Protein AF-A0A0S4JIF8-F1 (afdb_monomer_lite)

pLDDT: mean 85.04, std 11.85, range [36.78, 97.19]

Sequence (207 aa):
MTYLQRDNEKTLGELQRDVEAVRVAMREEKKAQMILELVIEKRKAALKRTLEILTPHAVTQEQQDELIGIFSAKPPTVLLEAQIPFTPIVLALGTGRLVSMQELNACNNEFVTDDAVVALGHIIGASPHAHNLEAVILGGTSVTCRGLEAVIEGAVRRRERLGNLCPPFVLHAFNTEMFRDPPACQAALKKLIADVSAKYSNITIEL

Radius of gyration: 26.31 Å; chains: 1; bounding box: 54×64×74 Å

Structure (mmCIF, N/CA/C/O backbone):
data_AF-A0A0S4JIF8-F1
#
_entry.id   AF-A0A0S4JIF8-F1
#
loop_
_atom_site.group_PDB
_atom_site.id
_atom_site.type_symbol
_atom_site.label_atom_id
_atom_site.label_alt_id
_atom_site.label_comp_id
_atom_site.label_asym_id
_atom_site.label_entity_id
_atom_site.label_seq_id
_atom_site.pdbx_PDB_ins_code
_atom_site.Cartn_x
_atom_site.Cartn_y
_atom_site.Cartn_z
_atom_site.occupancy
_atom_site.B_iso_or_equiv
_atom_site.auth_seq_id
_atom_site.auth_comp_id
_atom_site.auth_asym_id
_atom_site.auth_atom_id
_atom_site.pdbx_PDB_model_num
ATOM 1 N N . MET A 1 1 ? -34.568 -45.033 47.548 1.00 38.88 1 MET A N 1
ATOM 2 C CA . MET A 1 1 ? -33.634 -44.257 46.710 1.00 38.88 1 MET A CA 1
ATOM 3 C C . MET A 1 1 ? -33.943 -42.788 46.910 1.00 38.88 1 MET A C 1
ATOM 5 O O . MET A 1 1 ? -34.931 -42.295 46.390 1.00 38.88 1 MET A O 1
ATOM 9 N N . THR A 1 2 ? -33.145 -42.135 47.741 1.00 42.47 2 THR A N 1
ATOM 10 C CA . THR A 1 2 ? -33.231 -40.717 48.087 1.00 42.47 2 THR A CA 1
ATOM 11 C C . THR A 1 2 ? -32.042 -40.036 47.429 1.00 42.47 2 THR A C 1
ATOM 13 O O . THR A 1 2 ? -30.928 -40.187 47.909 1.00 42.47 2 THR A O 1
ATOM 16 N N . TYR A 1 3 ? -32.269 -39.311 46.336 1.00 36.78 3 TYR A N 1
ATOM 17 C CA . TYR A 1 3 ? -31.354 -38.275 45.859 1.00 36.78 3 TYR A CA 1
ATOM 18 C C . TYR A 1 3 ? -32.183 -37.118 45.300 1.00 36.78 3 TYR A C 1
ATOM 20 O O . 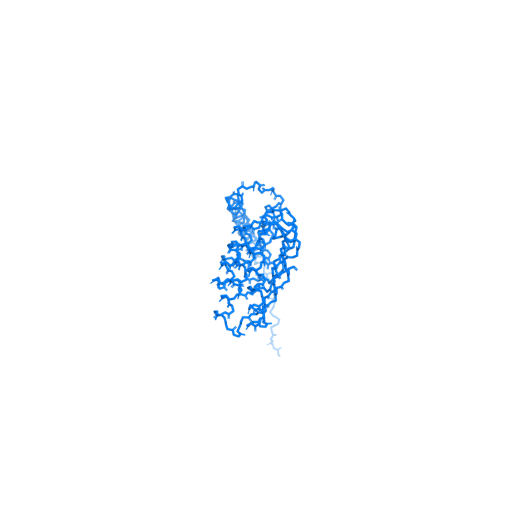TYR A 1 3 ? -32.471 -37.033 44.115 1.00 36.78 3 TYR A O 1
ATOM 28 N N . LEU A 1 4 ? -32.595 -36.262 46.238 1.00 42.31 4 LEU A N 1
ATOM 29 C CA . LEU A 1 4 ? -32.522 -34.808 46.128 1.00 42.31 4 LEU A CA 1
ATOM 30 C C . LEU A 1 4 ? -33.079 -34.204 44.827 1.00 42.31 4 LEU A C 1
ATOM 32 O O . LEU A 1 4 ? -32.334 -33.689 43.996 1.00 42.31 4 LEU A O 1
ATOM 36 N N . GLN A 1 5 ? -34.408 -34.100 44.753 1.00 45.12 5 GLN A N 1
ATOM 37 C CA . GLN A 1 5 ? -34.990 -32.813 44.374 1.00 45.12 5 GLN A CA 1
ATOM 38 C C . GLN A 1 5 ? -34.494 -31.801 45.415 1.00 45.12 5 GLN A C 1
ATOM 40 O O . GLN A 1 5 ? -34.993 -31.753 46.534 1.00 45.12 5 GLN A O 1
ATOM 45 N N . ARG A 1 6 ? -33.405 -31.089 45.110 1.00 42.53 6 ARG A N 1
ATOM 46 C CA . ARG A 1 6 ? -33.079 -29.865 45.840 1.00 42.53 6 ARG A CA 1
ATOM 47 C C . ARG A 1 6 ? -33.974 -28.788 45.263 1.00 42.53 6 ARG A C 1
ATOM 49 O O . ARG A 1 6 ? -33.745 -28.322 44.149 1.00 42.53 6 ARG A O 1
ATOM 56 N N . ASP A 1 7 ? -34.998 -28.469 46.036 1.00 47.56 7 ASP A N 1
ATOM 57 C CA . ASP A 1 7 ? -35.826 -27.287 45.901 1.00 47.56 7 ASP A CA 1
ATOM 58 C C . ASP A 1 7 ? -34.934 -26.071 45.631 1.00 47.56 7 ASP A C 1
ATOM 60 O O . ASP A 1 7 ? -34.171 -25.622 46.484 1.00 47.56 7 ASP A O 1
ATOM 64 N N . ASN A 1 8 ? -35.020 -25.548 44.411 1.00 53.44 8 ASN A N 1
ATOM 65 C CA . ASN A 1 8 ? -34.475 -24.246 44.037 1.00 53.44 8 ASN A CA 1
ATOM 66 C C . ASN A 1 8 ? -35.483 -23.139 44.402 1.00 53.44 8 ASN A C 1
ATOM 68 O O . ASN A 1 8 ? -35.648 -22.164 43.668 1.00 53.44 8 ASN A O 1
ATOM 72 N N . GLU A 1 9 ? -36.185 -23.282 45.526 1.00 58.16 9 GLU A N 1
ATOM 73 C CA . GLU A 1 9 ? -37.035 -22.224 46.062 1.00 58.16 9 GLU A CA 1
ATOM 74 C C . GLU A 1 9 ? -36.142 -21.205 46.770 1.00 58.16 9 GLU A C 1
ATOM 76 O O . GLU A 1 9 ? -35.974 -21.210 47.988 1.00 58.16 9 GLU A O 1
ATOM 81 N N . LYS A 1 10 ? -35.515 -20.332 45.972 1.00 58.50 10 LYS A N 1
ATOM 82 C CA . LYS A 1 10 ? -34.857 -19.137 46.499 1.00 58.50 10 LYS A CA 1
ATOM 83 C C . LYS A 1 10 ? -35.881 -18.354 47.309 1.00 58.50 10 LYS A C 1
ATOM 85 O O . LYS A 1 10 ? -36.968 -18.040 46.819 1.00 58.50 10 LYS A O 1
ATOM 90 N N . THR A 1 11 ? -35.522 -17.997 48.534 1.00 70.25 11 THR A N 1
ATOM 91 C CA . THR A 1 11 ? -36.365 -17.122 49.346 1.00 70.25 11 THR A CA 1
ATOM 92 C C . THR A 1 11 ? -36.501 -15.761 48.662 1.00 70.25 11 THR A C 1
ATOM 94 O O . THR A 1 11 ? -35.609 -15.301 47.946 1.00 70.25 11 THR A O 1
ATOM 97 N N . LEU A 1 12 ? -37.622 -15.073 48.887 1.00 73.31 12 LEU A N 1
ATOM 98 C CA . LEU A 1 12 ? -37.910 -13.781 48.251 1.00 73.31 12 LEU A CA 1
ATOM 99 C C . LEU A 1 12 ? -36.790 -12.743 48.508 1.00 73.31 12 LEU A C 1
ATOM 101 O O . LEU A 1 12 ? -36.496 -11.917 47.648 1.00 73.31 12 LEU A O 1
ATOM 105 N N . GLY A 1 13 ? -36.097 -12.847 49.649 1.00 71.62 13 GLY A N 1
ATOM 106 C CA . GLY A 1 13 ? -34.922 -12.038 49.985 1.00 71.62 13 GLY A CA 1
ATOM 107 C C . GLY A 1 13 ? -33.633 -12.415 49.237 1.00 71.62 13 GLY A C 1
ATOM 108 O O . GLY A 1 13 ? -32.799 -11.545 48.998 1.00 71.62 13 GLY A O 1
ATOM 109 N N . GLU A 1 14 ? -33.454 -13.675 48.834 1.00 73.88 14 GLU A N 1
ATOM 110 C CA . GLU A 1 14 ? -32.338 -14.107 47.975 1.00 73.88 14 GLU A CA 1
ATOM 111 C C . GLU A 1 14 ? -32.550 -13.647 46.532 1.00 73.88 14 GLU A C 1
ATOM 113 O O . GLU A 1 14 ? -31.634 -13.101 45.925 1.00 73.88 14 GLU A O 1
ATOM 118 N N . LEU A 1 15 ? -33.783 -13.740 46.024 1.00 74.94 15 LEU A N 1
ATOM 119 C CA . LEU A 1 15 ? -34.168 -13.158 44.734 1.00 74.94 15 LEU A CA 1
ATOM 120 C C . LEU A 1 15 ? -33.960 -11.637 44.704 1.00 74.94 15 LEU A C 1
ATOM 122 O O . LEU A 1 15 ? -33.451 -11.103 43.722 1.00 74.94 15 LEU A O 1
ATOM 126 N N . GLN A 1 16 ? -34.301 -10.927 45.784 1.00 77.81 16 GLN A N 1
ATOM 127 C CA . GLN A 1 16 ? -34.053 -9.485 45.888 1.00 77.81 16 GLN A CA 1
ATOM 128 C C . GLN A 1 16 ? -32.558 -9.137 45.905 1.00 77.81 16 GLN A C 1
ATOM 130 O O . GLN A 1 16 ? -32.162 -8.160 45.269 1.00 77.81 16 GLN A O 1
ATOM 135 N N . ARG A 1 17 ? -31.721 -9.932 46.586 1.00 81.25 17 ARG A N 1
ATOM 136 C CA . ARG A 1 17 ? -30.261 -9.745 46.569 1.00 81.25 17 ARG A CA 1
ATOM 137 C C . ARG A 1 17 ? -29.665 -10.010 45.191 1.00 81.25 17 ARG A C 1
ATOM 139 O O . ARG A 1 17 ? -28.838 -9.221 44.748 1.00 81.25 17 ARG A O 1
ATOM 146 N N . ASP A 1 18 ? -30.117 -11.054 44.503 1.00 82.81 18 ASP A N 1
ATOM 147 C CA . ASP A 1 18 ? -29.661 -11.371 43.148 1.00 82.81 18 ASP A CA 1
ATOM 148 C C . ASP A 1 18 ? -30.054 -10.271 42.153 1.00 82.81 18 ASP A C 1
ATOM 150 O O . ASP A 1 18 ? -29.232 -9.832 41.351 1.00 82.81 18 ASP A O 1
ATOM 154 N N . VAL A 1 19 ? -31.287 -9.757 42.239 1.00 85.62 19 VAL A N 1
ATOM 155 C CA . VAL A 1 19 ? -31.743 -8.632 41.406 1.00 85.62 19 VAL A CA 1
ATOM 156 C C . VAL A 1 19 ? -30.925 -7.372 41.681 1.00 85.62 19 VAL A C 1
ATOM 158 O O . VAL A 1 19 ? -30.561 -6.667 40.738 1.00 85.62 19 VAL A O 1
ATOM 161 N N . GLU A 1 20 ? -30.605 -7.073 42.942 1.00 86.56 20 GLU A N 1
ATOM 162 C CA . GLU A 1 20 ? -29.786 -5.903 43.264 1.00 86.56 20 GLU A CA 1
ATOM 163 C C . GLU A 1 20 ? -28.331 -6.080 42.808 1.00 86.56 20 GLU A C 1
ATOM 165 O O . GLU A 1 20 ? -27.764 -5.151 42.236 1.00 86.56 20 GLU A O 1
ATOM 170 N N . ALA A 1 21 ? -27.755 -7.278 42.945 1.00 85.94 21 ALA A N 1
ATOM 171 C CA . ALA A 1 21 ? -26.428 -7.595 42.422 1.00 85.94 21 ALA A CA 1
ATOM 172 C C . ALA A 1 21 ? -26.362 -7.417 40.896 1.00 85.94 21 ALA A C 1
ATOM 174 O O . ALA A 1 21 ? -25.446 -6.773 40.385 1.00 85.94 21 ALA A O 1
ATOM 175 N N . VAL A 1 22 ? -27.380 -7.887 40.167 1.00 83.94 22 VAL A N 1
ATOM 176 C CA . VAL A 1 22 ? -27.494 -7.686 38.714 1.00 83.94 22 VAL A CA 1
ATOM 177 C C . VAL A 1 22 ? -27.677 -6.204 38.365 1.00 83.94 22 VAL A C 1
ATOM 179 O O . VAL A 1 22 ? -27.081 -5.715 37.407 1.00 83.94 22 VAL A O 1
ATOM 182 N N . ARG A 1 23 ? -28.444 -5.435 39.149 1.00 84.12 23 ARG A N 1
ATOM 183 C CA . ARG A 1 23 ? -28.589 -3.979 38.951 1.00 84.12 23 ARG A CA 1
ATOM 184 C C . ARG A 1 23 ? -27.303 -3.206 39.210 1.00 84.12 23 ARG A C 1
ATOM 186 O O . ARG A 1 23 ? -27.100 -2.156 38.596 1.00 84.12 23 ARG A O 1
ATOM 193 N N . VAL A 1 24 ? -26.478 -3.652 40.152 1.00 88.75 24 VAL A N 1
ATOM 194 C CA . VAL A 1 24 ? -25.155 -3.069 40.401 1.00 88.75 24 VAL A CA 1
ATOM 195 C C . VAL A 1 24 ? -24.224 -3.411 39.240 1.00 88.75 24 VAL A C 1
ATOM 197 O O . VAL A 1 24 ? -23.663 -2.489 38.653 1.00 88.75 24 VAL A O 1
ATOM 200 N N . ALA A 1 25 ? -24.174 -4.677 38.817 1.00 82.38 25 ALA A N 1
ATOM 201 C CA . ALA A 1 25 ? -23.381 -5.114 37.668 1.00 82.38 25 ALA A CA 1
ATOM 202 C C . ALA A 1 25 ? -23.755 -4.359 36.378 1.00 82.38 25 ALA A C 1
ATOM 204 O O . ALA A 1 25 ? -22.880 -3.806 35.720 1.00 82.38 25 ALA A O 1
ATOM 205 N N . MET A 1 26 ? -25.050 -4.207 36.069 1.00 82.50 26 MET A N 1
ATOM 206 C CA . MET A 1 26 ? -25.505 -3.417 34.912 1.00 82.50 26 MET A CA 1
ATOM 207 C C . MET A 1 26 ? -25.108 -1.935 35.006 1.00 82.50 26 MET A C 1
ATOM 209 O O . MET A 1 26 ? -24.805 -1.299 33.996 1.00 82.50 26 MET A O 1
ATOM 213 N N . ARG A 1 27 ? -25.111 -1.348 36.211 1.00 87.88 27 ARG A N 1
ATOM 214 C CA . ARG A 1 27 ? -24.663 0.041 36.415 1.00 87.88 27 ARG A CA 1
ATOM 215 C C . ARG A 1 27 ? -23.159 0.182 36.196 1.00 87.88 27 ARG A C 1
ATOM 217 O O . ARG A 1 27 ? -22.728 1.200 35.656 1.00 87.88 27 ARG A O 1
ATOM 224 N N . GLU A 1 28 ? -22.372 -0.798 36.620 1.00 88.06 28 GLU A N 1
ATOM 225 C CA . GLU A 1 28 ? -20.924 -0.827 36.405 1.00 88.06 28 GLU A CA 1
ATOM 226 C C . GLU A 1 28 ? -20.571 -1.060 34.936 1.00 88.06 28 GLU A C 1
ATOM 228 O O . GLU A 1 28 ? -19.747 -0.328 34.392 1.00 88.06 28 GLU A O 1
ATOM 233 N N . GLU A 1 29 ? -21.261 -1.977 34.262 1.00 84.75 29 GLU A N 1
ATOM 234 C CA . GLU A 1 29 ? -21.092 -2.236 32.832 1.00 84.75 29 GLU A CA 1
ATOM 235 C C . GLU A 1 29 ? -21.443 -1.001 31.995 1.00 84.75 29 GLU A C 1
ATOM 237 O O . GLU A 1 29 ? -20.664 -0.592 31.136 1.00 84.75 29 GLU A O 1
ATOM 242 N N . LYS A 1 30 ? -22.536 -0.300 32.326 1.00 85.75 30 LYS A N 1
ATOM 243 C CA . LYS A 1 30 ? -22.889 0.968 31.670 1.00 85.75 30 LYS A CA 1
ATOM 244 C C . LYS A 1 30 ? -21.817 2.047 31.862 1.00 85.75 30 LYS A C 1
ATOM 246 O O . LYS A 1 30 ? -21.529 2.803 30.935 1.00 85.75 30 LYS A O 1
ATOM 251 N N . LYS A 1 31 ? -21.201 2.130 33.049 1.00 85.31 31 LYS A N 1
ATOM 252 C CA . LYS A 1 31 ? -20.071 3.046 33.293 1.00 85.31 31 LYS A CA 1
ATOM 253 C C . LYS A 1 31 ? -18.848 2.646 32.470 1.00 85.31 31 LYS A C 1
ATOM 255 O O . LYS A 1 31 ? -18.217 3.517 31.878 1.00 85.31 31 LYS A O 1
ATOM 260 N N . ALA A 1 32 ? -18.527 1.355 32.415 1.00 82.75 32 ALA A N 1
ATOM 261 C CA . ALA A 1 32 ? -17.424 0.843 31.609 1.00 82.75 32 ALA A CA 1
ATOM 262 C C . ALA A 1 32 ? -17.641 1.133 30.116 1.00 82.75 32 ALA A C 1
ATOM 264 O O . ALA A 1 32 ? -16.715 1.577 29.440 1.00 82.75 32 ALA A O 1
ATOM 265 N N . GLN A 1 33 ? -18.873 0.982 29.626 1.00 85.25 33 GLN A N 1
ATOM 266 C CA . GLN A 1 33 ? -19.249 1.298 28.252 1.00 85.25 33 GLN A CA 1
ATOM 267 C C . GLN A 1 33 ? -19.096 2.794 27.943 1.00 85.25 33 GLN A C 1
ATOM 269 O O . GLN A 1 33 ? -18.450 3.139 26.958 1.00 85.25 33 GLN A O 1
ATOM 274 N N . MET A 1 34 ? -19.564 3.689 28.823 1.00 85.56 34 MET A N 1
ATOM 275 C CA . MET A 1 34 ? -19.343 5.137 28.662 1.00 85.56 34 MET A CA 1
ATOM 276 C C . MET A 1 34 ? -17.852 5.508 28.640 1.00 85.56 34 MET A C 1
ATOM 278 O O . MET A 1 34 ? -17.427 6.374 27.873 1.00 85.56 34 MET A O 1
ATOM 282 N N . ILE A 1 35 ? -17.035 4.868 29.483 1.00 84.00 35 ILE A N 1
ATOM 283 C CA . ILE A 1 35 ? -15.581 5.085 29.490 1.00 84.00 35 ILE A CA 1
ATOM 284 C C . ILE A 1 35 ? -14.971 4.609 28.168 1.00 84.00 35 ILE A C 1
ATOM 286 O O . ILE A 1 35 ? -14.126 5.301 27.600 1.00 84.00 35 ILE A O 1
ATOM 290 N N . LEU A 1 36 ? -15.403 3.453 27.663 1.00 78.88 36 LEU A N 1
ATOM 291 C CA . LEU A 1 36 ? -14.930 2.906 26.397 1.00 78.88 36 LEU A CA 1
ATOM 292 C C . LEU A 1 36 ? -15.283 3.823 25.219 1.00 78.88 36 LEU A C 1
ATOM 294 O O . LEU A 1 36 ? -14.408 4.124 24.408 1.00 78.88 36 LEU A O 1
ATOM 298 N N . GLU A 1 37 ? -16.516 4.325 25.164 1.00 82.88 37 GLU A N 1
ATOM 299 C CA . GLU A 1 37 ? -16.964 5.301 24.164 1.00 82.88 37 GLU A CA 1
ATOM 300 C C . GLU A 1 37 ? -16.098 6.567 24.192 1.00 82.88 37 GLU A C 1
ATOM 302 O O . GLU A 1 37 ? -15.587 6.997 23.157 1.00 82.88 37 GLU A O 1
ATOM 307 N N . LEU A 1 38 ? -15.822 7.110 25.383 1.00 85.50 38 LEU A N 1
ATOM 308 C CA . LEU A 1 38 ? -14.949 8.275 25.539 1.00 85.50 38 LEU A CA 1
ATOM 309 C C . LEU A 1 38 ? -13.518 8.008 25.043 1.00 85.50 38 LEU A C 1
ATOM 311 O O . LEU A 1 38 ? -12.883 8.882 24.447 1.00 85.50 38 LEU A O 1
ATOM 315 N N . VAL A 1 39 ? -12.979 6.813 25.300 1.00 81.00 39 VAL A N 1
ATOM 316 C CA . VAL A 1 39 ? -11.643 6.416 24.829 1.00 81.00 39 VAL A CA 1
ATOM 317 C C . VAL A 1 39 ? -11.617 6.270 23.307 1.00 81.00 39 VAL A C 1
ATOM 319 O O . VAL A 1 39 ? -10.644 6.697 22.678 1.00 81.00 39 VAL A O 1
ATOM 322 N N . ILE A 1 40 ? -12.668 5.706 22.708 1.00 76.62 40 ILE A N 1
ATOM 323 C CA . ILE A 1 40 ? -12.810 5.586 21.252 1.00 76.62 40 ILE A CA 1
ATOM 324 C C . ILE A 1 40 ? -12.845 6.976 20.610 1.00 76.62 40 ILE A C 1
ATOM 326 O O . ILE A 1 40 ? -12.077 7.229 19.682 1.00 76.62 40 ILE A O 1
ATOM 330 N N . GLU A 1 41 ? -13.644 7.898 21.144 1.00 77.81 41 GLU A N 1
ATOM 331 C CA . GLU A 1 41 ? -13.735 9.269 20.628 1.00 77.81 41 GLU A CA 1
ATOM 332 C C . GLU A 1 41 ? -12.401 10.019 20.732 1.00 77.81 41 GLU A C 1
ATOM 334 O O . GLU A 1 41 ? -11.940 10.628 19.764 1.00 77.81 41 GLU A O 1
ATOM 339 N N . LYS A 1 42 ? -11.687 9.890 21.858 1.00 76.19 42 LYS A N 1
ATOM 340 C CA . LYS A 1 42 ? -10.334 10.457 21.996 1.00 76.19 42 LYS A CA 1
ATOM 341 C C . LYS A 1 42 ? -9.348 9.877 20.979 1.00 76.19 42 LYS A C 1
ATOM 343 O O . LYS A 1 42 ? -8.510 10.614 20.457 1.00 76.19 42 LYS A O 1
ATOM 348 N N . ARG A 1 43 ? -9.429 8.575 20.684 1.00 75.31 43 ARG A N 1
ATOM 349 C CA . ARG A 1 43 ? -8.580 7.929 19.668 1.00 75.31 43 ARG A CA 1
ATOM 350 C C . ARG A 1 43 ? -8.902 8.416 18.259 1.00 75.31 43 ARG A C 1
ATOM 352 O O . ARG A 1 43 ? -7.966 8.717 17.524 1.00 75.31 43 ARG A O 1
ATOM 359 N N . LYS A 1 44 ? -10.183 8.544 17.902 1.00 72.19 44 LYS A N 1
ATOM 360 C CA . LYS A 1 44 ? -10.602 9.114 16.612 1.00 72.19 44 LYS A CA 1
ATOM 361 C C . LYS A 1 44 ? -10.093 10.545 16.448 1.00 72.19 44 LYS A C 1
ATOM 363 O O . LYS A 1 44 ? -9.506 10.863 15.421 1.00 72.19 44 LYS A O 1
ATOM 368 N N . ALA A 1 45 ? -10.216 11.378 17.483 1.00 74.81 45 ALA A N 1
ATOM 369 C CA . ALA A 1 45 ? -9.714 12.751 17.457 1.00 74.81 45 ALA A CA 1
ATOM 370 C C . ALA A 1 45 ? -8.184 12.826 17.265 1.00 74.81 45 ALA A C 1
ATOM 372 O O . ALA A 1 45 ? -7.688 13.666 16.515 1.00 74.81 45 ALA A O 1
ATOM 373 N N . ALA A 1 46 ? -7.422 11.939 17.914 1.00 73.69 46 ALA A N 1
ATOM 374 C CA . ALA A 1 46 ? -5.970 11.861 17.733 1.00 73.69 46 ALA A CA 1
ATOM 375 C C . ALA A 1 46 ? -5.574 11.377 16.326 1.00 73.69 46 ALA A C 1
ATOM 377 O O . ALA A 1 46 ? -4.624 11.893 15.733 1.00 73.69 46 ALA A O 1
ATOM 378 N N . LEU A 1 47 ? -6.315 10.410 15.781 1.00 71.75 47 LEU A N 1
ATOM 379 C CA . LEU A 1 47 ? -6.122 9.909 14.422 1.00 71.75 47 LEU A CA 1
ATOM 380 C C . LEU A 1 47 ? -6.409 11.004 13.389 1.00 71.75 47 LEU A C 1
ATOM 382 O O . LEU A 1 47 ? -5.579 11.241 12.518 1.00 71.75 47 LEU A O 1
ATOM 386 N N . LYS A 1 48 ? -7.510 11.743 13.557 1.00 69.19 48 LYS A N 1
ATOM 387 C CA . LYS A 1 48 ? -7.865 12.897 12.725 1.00 69.19 48 LYS A CA 1
ATOM 388 C C . LYS A 1 48 ? -6.761 13.959 12.689 1.00 69.19 48 LYS A C 1
ATOM 390 O O . LYS A 1 48 ? -6.329 14.340 11.610 1.00 69.19 48 LYS A O 1
ATOM 395 N N . ARG A 1 49 ? -6.217 14.358 13.845 1.00 72.12 49 ARG A N 1
ATOM 396 C CA . ARG A 1 49 ? -5.082 15.305 13.897 1.00 72.12 49 ARG A CA 1
ATOM 397 C C . ARG A 1 49 ? -3.834 14.784 13.190 1.00 72.12 49 ARG A C 1
ATOM 399 O O . ARG A 1 49 ? -3.080 15.552 12.610 1.00 72.12 49 ARG A O 1
ATOM 406 N N . THR A 1 50 ? -3.592 13.479 13.265 1.00 71.75 50 THR A N 1
ATOM 407 C CA . THR A 1 50 ? -2.453 12.856 12.581 1.00 71.75 50 THR A CA 1
ATOM 408 C C . THR A 1 50 ? -2.661 12.888 11.068 1.00 71.75 50 THR A C 1
ATOM 410 O O . THR A 1 50 ? -1.734 13.217 10.337 1.00 71.75 50 THR A O 1
ATOM 413 N N . LEU A 1 51 ? -3.882 12.617 10.600 1.00 71.12 51 LEU A N 1
ATOM 414 C CA . LEU A 1 51 ? -4.249 12.759 9.192 1.00 71.12 51 LEU A CA 1
ATOM 415 C C . LEU A 1 51 ? -4.074 14.207 8.719 1.00 71.12 51 LEU A C 1
ATOM 417 O O . LEU A 1 51 ? -3.409 14.432 7.719 1.00 71.12 51 LEU A O 1
ATOM 421 N N . GLU A 1 52 ? -4.540 15.201 9.470 1.00 70.19 52 GLU A N 1
ATOM 422 C CA . GLU A 1 52 ? -4.334 16.622 9.131 1.00 70.19 52 GLU A CA 1
ATOM 423 C C . GLU A 1 52 ? -2.846 16.988 8.938 1.00 70.19 52 GLU A C 1
ATOM 425 O O . GLU A 1 52 ? -2.520 17.816 8.093 1.00 70.19 52 GLU A O 1
ATOM 430 N N . ILE A 1 53 ? -1.929 16.346 9.673 1.00 70.62 53 ILE A N 1
ATOM 431 C CA . ILE A 1 53 ? -0.476 16.551 9.523 1.00 70.62 53 ILE A CA 1
ATOM 432 C C . ILE A 1 53 ? 0.084 15.812 8.299 1.00 70.62 53 ILE A C 1
ATOM 434 O O . ILE A 1 53 ? 0.915 16.353 7.573 1.00 70.62 53 ILE A O 1
ATOM 438 N N . LEU A 1 54 ? -0.327 14.559 8.089 1.00 66.69 54 LEU A N 1
ATOM 439 C CA . LEU A 1 54 ? 0.207 13.687 7.032 1.00 66.69 54 LEU A CA 1
ATOM 440 C C . LEU A 1 54 ? -0.334 14.018 5.642 1.00 66.69 54 LEU A C 1
ATOM 442 O O . LEU A 1 54 ? 0.219 13.584 4.632 1.00 66.69 54 LEU A O 1
ATOM 446 N N . THR A 1 55 ? -1.412 14.784 5.603 1.00 67.31 55 THR A N 1
ATOM 447 C CA . THR A 1 55 ? -2.087 15.207 4.388 1.00 67.31 55 THR A CA 1
ATOM 448 C C . THR A 1 55 ? -2.226 16.720 4.426 1.00 67.31 55 THR A C 1
ATOM 450 O O . THR A 1 55 ? -3.252 17.239 4.857 1.00 67.31 55 THR A O 1
ATOM 453 N N . PRO A 1 56 ? -1.174 17.450 4.000 1.00 57.94 56 PRO A N 1
ATOM 454 C CA . PRO A 1 56 ? -1.184 18.912 3.991 1.00 57.94 56 PRO A CA 1
ATOM 455 C C . PRO A 1 56 ? -2.220 19.489 3.012 1.00 57.94 56 PRO A C 1
ATOM 457 O O . PRO A 1 56 ? -2.507 20.683 3.046 1.00 57.94 56 PRO A O 1
ATOM 460 N N . HIS A 1 57 ? -2.788 18.658 2.134 1.00 58.66 57 HIS A N 1
ATOM 461 C CA . HIS A 1 57 ? -3.979 18.978 1.353 1.00 58.66 57 HIS A CA 1
ATOM 462 C C . HIS A 1 57 ? -5.203 18.601 2.181 1.00 58.66 57 HIS A C 1
ATOM 464 O O . HIS A 1 57 ? -5.299 17.472 2.656 1.00 58.66 57 HIS A O 1
ATOM 470 N N . ALA A 1 58 ? -6.087 19.574 2.408 1.00 55.62 58 ALA A N 1
ATOM 471 C CA . ALA A 1 58 ? -7.196 19.462 3.345 1.00 55.62 58 ALA A CA 1
ATOM 472 C C . ALA A 1 58 ? -8.053 18.224 3.048 1.00 55.62 58 ALA A C 1
ATOM 474 O O . ALA A 1 58 ? -8.809 18.202 2.080 1.00 55.62 58 ALA A O 1
ATOM 475 N N . VAL A 1 59 ? -7.924 17.208 3.902 1.00 73.25 59 VAL A N 1
ATOM 476 C CA . VAL A 1 59 ? -8.730 15.991 3.835 1.00 73.25 59 VAL A CA 1
ATOM 477 C C . VAL A 1 59 ? -10.156 16.358 4.220 1.00 73.25 59 VAL A C 1
ATOM 479 O O . VAL A 1 59 ? -10.384 16.842 5.334 1.00 73.25 59 VAL A O 1
ATOM 482 N N . THR A 1 60 ? -11.112 16.159 3.317 1.00 83.31 60 THR A N 1
ATOM 483 C CA . THR A 1 60 ? -12.531 16.361 3.622 1.00 83.31 60 THR A CA 1
ATOM 484 C C . THR A 1 60 ? -12.961 15.403 4.735 1.00 83.31 60 THR A C 1
ATOM 486 O O . THR A 1 60 ? -12.327 14.375 4.974 1.00 83.31 60 THR A O 1
ATOM 489 N N . GLN A 1 61 ? -14.043 15.721 5.448 1.00 81.50 61 GLN A N 1
ATOM 490 C CA . GLN A 1 61 ? -14.537 14.840 6.512 1.00 81.50 61 GLN A CA 1
ATOM 491 C C . GLN A 1 61 ? -14.841 13.425 5.985 1.00 81.50 61 GLN A C 1
ATOM 493 O O . GLN A 1 61 ? -14.528 12.451 6.657 1.00 81.50 61 GLN A O 1
ATOM 498 N N . GLU A 1 62 ? -15.364 13.321 4.764 1.00 84.19 62 GLU A N 1
ATOM 499 C CA . GLU A 1 62 ? -15.638 12.056 4.075 1.00 84.19 62 GLU A CA 1
ATOM 500 C C . GLU A 1 62 ? -14.364 11.231 3.848 1.00 84.19 62 GLU A C 1
ATOM 502 O O . GLU A 1 62 ? -14.288 10.080 4.272 1.00 84.19 62 GLU A O 1
ATOM 507 N N . GLN A 1 63 ? -13.313 11.849 3.304 1.00 85.19 63 GLN A N 1
ATOM 508 C CA . GLN A 1 63 ? -12.013 11.201 3.116 1.00 85.19 63 GLN A CA 1
ATOM 509 C C . GLN A 1 63 ? -11.388 10.773 4.460 1.00 85.19 63 GLN A C 1
ATOM 511 O O . GLN A 1 63 ? -10.743 9.728 4.553 1.00 85.19 63 GLN A O 1
ATOM 516 N N . GLN A 1 64 ? -11.572 11.564 5.527 1.00 82.88 64 GLN A N 1
ATOM 517 C CA . GLN A 1 64 ? -11.111 11.193 6.869 1.00 82.88 64 GLN A CA 1
ATOM 518 C C . GLN A 1 64 ? -11.867 9.975 7.402 1.00 82.88 64 GLN A C 1
ATOM 520 O O . GLN A 1 64 ? -11.242 9.061 7.941 1.00 82.88 64 GLN A O 1
ATOM 525 N N . ASP A 1 65 ? -13.190 9.960 7.261 1.00 84.12 65 ASP A N 1
ATOM 526 C CA . ASP A 1 65 ? -14.039 8.871 7.738 1.00 84.12 65 ASP A CA 1
ATOM 527 C C . ASP A 1 65 ? -13.744 7.568 6.984 1.00 84.12 65 ASP A C 1
ATOM 529 O O . ASP A 1 65 ? -13.658 6.506 7.606 1.00 84.12 65 ASP A O 1
ATOM 533 N N . GLU A 1 66 ? -13.468 7.648 5.682 1.00 87.25 66 GLU A N 1
ATOM 534 C CA . GLU A 1 66 ? -13.039 6.502 4.883 1.00 87.25 66 GLU A CA 1
ATOM 535 C C . GLU A 1 66 ? -11.674 5.961 5.326 1.00 87.25 66 GLU A C 1
ATOM 537 O O . GLU A 1 66 ? -11.538 4.762 5.584 1.00 87.25 66 GLU A O 1
ATOM 542 N N . LEU A 1 67 ? -10.675 6.830 5.523 1.00 87.69 67 LEU A N 1
ATOM 543 C CA . LEU A 1 67 ? -9.365 6.424 6.047 1.00 87.69 67 LEU A CA 1
ATOM 544 C C . LEU A 1 67 ? -9.488 5.760 7.426 1.00 87.69 67 LEU A C 1
ATOM 546 O O . LEU A 1 67 ? -8.867 4.726 7.685 1.00 87.69 67 LEU A O 1
ATOM 550 N N . ILE A 1 68 ? -10.319 6.314 8.315 1.00 84.94 68 ILE A N 1
ATOM 551 C CA . ILE A 1 68 ? -10.620 5.710 9.621 1.00 84.94 68 ILE A CA 1
ATOM 552 C C . ILE A 1 68 ? -11.270 4.333 9.437 1.00 84.94 68 ILE A C 1
ATOM 554 O O . ILE A 1 68 ? -10.909 3.392 10.156 1.00 84.94 68 ILE A O 1
ATOM 558 N N . GLY A 1 69 ? -12.191 4.200 8.482 1.00 87.31 69 GLY A N 1
ATOM 559 C CA . GLY A 1 69 ? -12.825 2.941 8.105 1.00 87.31 69 GLY A CA 1
ATOM 560 C C . GLY A 1 69 ? -11.802 1.890 7.682 1.00 87.31 69 GLY A C 1
ATOM 561 O O . GLY A 1 69 ? -11.752 0.811 8.278 1.00 87.31 69 GLY A O 1
ATOM 562 N N . ILE A 1 70 ? -10.916 2.232 6.744 1.00 89.19 70 ILE A N 1
ATOM 563 C CA . ILE A 1 70 ? -9.837 1.361 6.255 1.00 89.19 70 ILE A CA 1
ATOM 564 C C . ILE A 1 70 ? -8.929 0.921 7.409 1.00 89.19 70 ILE A C 1
ATOM 566 O O . ILE A 1 70 ? -8.672 -0.273 7.585 1.00 89.19 70 ILE A O 1
ATOM 570 N N . PHE A 1 71 ? -8.473 1.855 8.248 1.00 88.06 71 PHE A N 1
ATOM 571 C CA . PHE A 1 71 ? -7.577 1.539 9.367 1.00 88.06 71 PHE A CA 1
ATOM 572 C C . PHE A 1 71 ? -8.232 0.690 10.458 1.00 88.06 71 PHE A C 1
ATOM 574 O O . PHE A 1 71 ? -7.539 -0.052 11.163 1.00 88.06 71 PHE A O 1
ATOM 581 N N . SER A 1 72 ? -9.551 0.800 10.611 1.00 86.44 72 SER A N 1
ATOM 582 C CA . SER A 1 72 ? -10.317 0.029 11.590 1.00 86.44 72 SER A CA 1
ATOM 583 C C . SER A 1 72 ? -10.624 -1.379 11.082 1.00 86.44 72 SER A C 1
ATOM 585 O O . SER A 1 72 ? -10.429 -2.343 11.822 1.00 86.44 72 SER A O 1
ATOM 587 N N . ALA A 1 73 ? -11.064 -1.502 9.827 1.00 86.81 73 ALA A N 1
ATOM 588 C CA . ALA A 1 73 ? -11.451 -2.769 9.212 1.00 86.81 73 ALA A CA 1
ATOM 589 C C . ALA A 1 73 ? -10.249 -3.626 8.789 1.00 86.81 73 ALA A C 1
ATOM 591 O O . ALA A 1 73 ? -10.337 -4.851 8.826 1.00 86.81 73 ALA A O 1
ATOM 592 N N . LYS A 1 74 ? -9.126 -2.990 8.420 1.00 88.00 74 LYS A N 1
ATOM 593 C CA . LYS A 1 74 ? -7.910 -3.640 7.902 1.00 88.00 74 LYS A CA 1
ATOM 594 C C . LYS A 1 74 ? -8.215 -4.639 6.775 1.00 88.00 74 LYS A C 1
ATOM 596 O O . LYS A 1 74 ? -7.861 -5.820 6.890 1.00 88.00 74 LYS A O 1
ATOM 601 N N . PRO A 1 75 ? -8.906 -4.192 5.715 1.00 89.50 75 PRO A N 1
ATOM 602 C CA . PRO A 1 75 ? -9.338 -5.092 4.661 1.00 89.50 75 PRO A CA 1
ATOM 603 C C . PRO A 1 75 ? -8.124 -5.700 3.933 1.00 89.50 75 PRO A C 1
ATOM 605 O O . PRO A 1 75 ? -7.070 -5.060 3.861 1.00 89.50 75 PRO A O 1
ATOM 608 N N . PRO A 1 76 ? -8.247 -6.929 3.396 1.00 91.75 76 PRO A N 1
ATOM 609 C CA . PRO A 1 76 ? -7.190 -7.533 2.586 1.00 91.75 76 PRO A CA 1
ATOM 610 C C . PRO A 1 76 ? -6.973 -6.771 1.274 1.00 91.75 76 PRO A C 1
ATOM 612 O O . PRO A 1 76 ? -5.845 -6.665 0.808 1.00 91.75 76 PRO A O 1
ATOM 615 N N . THR A 1 77 ? -8.023 -6.167 0.726 1.00 94.44 77 THR A N 1
ATOM 616 C CA . THR A 1 77 ? -7.946 -5.304 -0.455 1.00 94.44 77 THR A CA 1
ATOM 617 C C . THR A 1 77 ? -8.316 -3.885 -0.054 1.00 94.44 77 THR A C 1
ATOM 619 O O . THR A 1 77 ? -9.398 -3.653 0.488 1.00 94.44 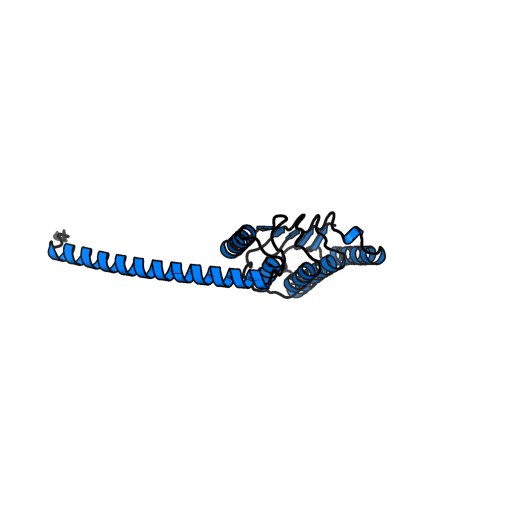77 THR A O 1
ATOM 622 N N . VAL A 1 78 ? -7.419 -2.936 -0.315 1.00 92.81 78 VAL A N 1
ATOM 623 C CA . VAL A 1 78 ? -7.664 -1.505 -0.138 1.00 92.81 78 VAL A CA 1
ATOM 624 C C . VAL A 1 78 ? -7.860 -0.884 -1.513 1.00 92.81 78 VAL A C 1
ATOM 626 O O . VAL A 1 78 ? -6.920 -0.782 -2.301 1.00 92.81 78 VAL A O 1
ATOM 629 N N . LEU A 1 79 ? -9.097 -0.477 -1.782 1.00 91.69 79 LEU A N 1
ATOM 630 C CA . LEU A 1 79 ? -9.456 0.327 -2.941 1.00 91.69 79 LEU A CA 1
ATOM 631 C C . LEU A 1 79 ? -9.431 1.788 -2.502 1.00 91.69 79 LEU A C 1
ATOM 633 O O . LEU A 1 79 ? -10.165 2.168 -1.597 1.00 91.69 79 LEU A O 1
ATOM 637 N N . LEU A 1 80 ? -8.557 2.581 -3.106 1.00 89.44 80 LEU A N 1
ATOM 638 C CA . LEU A 1 80 ? -8.492 4.016 -2.903 1.00 89.44 80 LEU A CA 1
ATOM 639 C C . LEU A 1 80 ? -9.200 4.676 -4.067 1.00 89.44 80 LEU A C 1
ATOM 641 O O . LEU A 1 80 ? -8.652 4.771 -5.168 1.00 89.44 80 LEU A O 1
ATOM 645 N N . GLU A 1 81 ? -10.419 5.136 -3.809 1.00 80.81 81 GLU A N 1
ATOM 646 C CA . GLU A 1 81 ? -11.138 5.971 -4.760 1.00 80.81 81 GLU A CA 1
ATOM 647 C C . GLU A 1 81 ? -10.313 7.215 -5.115 1.00 80.81 81 GLU A C 1
ATOM 649 O O . GLU A 1 81 ? -9.384 7.598 -4.397 1.00 80.81 81 GLU A O 1
ATOM 654 N N . ALA A 1 82 ? -10.646 7.855 -6.240 1.00 75.50 82 ALA A N 1
ATOM 655 C CA . ALA A 1 82 ? -9.805 8.878 -6.864 1.00 75.50 82 ALA A CA 1
ATOM 656 C C . ALA A 1 82 ? -9.403 10.032 -5.922 1.00 75.50 82 ALA A C 1
ATOM 658 O O . ALA A 1 82 ? -8.371 10.665 -6.134 1.00 75.50 82 ALA A O 1
ATOM 659 N N . GLN A 1 83 ? -10.200 10.279 -4.877 1.00 80.69 83 GLN A N 1
ATOM 660 C CA . GLN A 1 83 ? -10.047 11.398 -3.955 1.00 80.69 83 GLN A CA 1
ATOM 661 C C . GLN A 1 83 ? -9.459 11.013 -2.587 1.00 80.69 83 GLN A C 1
ATOM 663 O O . GLN A 1 83 ? -9.402 11.856 -1.695 1.00 80.69 83 GLN A O 1
ATOM 668 N N . ILE A 1 84 ? -9.040 9.763 -2.369 1.00 86.69 84 ILE A N 1
ATOM 669 C CA . ILE A 1 84 ? -8.532 9.337 -1.059 1.00 86.69 84 ILE A CA 1
ATOM 670 C C . ILE A 1 84 ? -7.029 9.555 -0.967 1.00 86.69 84 ILE A C 1
ATOM 672 O O . ILE A 1 84 ? -6.287 9.058 -1.815 1.00 86.69 84 ILE A O 1
ATOM 676 N N . PRO A 1 85 ? -6.529 10.243 0.071 1.00 88.44 85 PRO A N 1
ATOM 677 C CA . PRO A 1 85 ? -5.104 10.473 0.167 1.00 88.44 85 PRO A CA 1
ATOM 678 C C . PRO A 1 85 ? -4.273 9.195 0.293 1.00 88.44 85 PRO A C 1
ATOM 680 O O . PRO A 1 85 ? -4.505 8.349 1.159 1.00 88.44 85 PRO A O 1
ATOM 683 N N . PHE A 1 86 ? -3.233 9.104 -0.533 1.00 90.56 86 PHE A N 1
ATOM 684 C CA . PHE A 1 86 ? -2.387 7.918 -0.640 1.00 90.56 86 PHE A CA 1
ATOM 685 C C . PHE A 1 86 ? -1.372 7.787 0.510 1.00 90.56 86 PHE A C 1
ATOM 687 O O . PHE A 1 86 ? -1.179 6.708 1.075 1.00 90.56 86 PHE A O 1
ATOM 694 N N . THR A 1 87 ? -0.739 8.894 0.912 1.00 89.75 87 THR A N 1
ATOM 695 C CA . THR A 1 87 ? 0.344 8.909 1.916 1.00 89.75 87 THR A CA 1
ATOM 696 C C . THR A 1 87 ? -0.029 8.255 3.257 1.00 89.75 87 THR A C 1
ATOM 698 O O . THR A 1 87 ? 0.768 7.459 3.764 1.00 89.75 87 THR A O 1
ATOM 701 N N . PRO A 1 88 ? -1.218 8.502 3.850 1.00 89.38 88 PRO A N 1
ATOM 702 C CA . PRO A 1 88 ? -1.620 7.832 5.086 1.00 89.38 88 PRO A CA 1
ATOM 703 C C . PRO A 1 88 ? -1.657 6.302 4.976 1.00 89.38 88 PRO A C 1
ATOM 705 O O . PRO A 1 88 ? -1.287 5.618 5.929 1.00 89.38 88 PRO A O 1
ATOM 708 N N . ILE A 1 89 ? -2.049 5.759 3.820 1.00 91.94 89 ILE A N 1
ATOM 709 C CA . ILE A 1 89 ? -2.114 4.312 3.567 1.00 91.94 89 ILE A CA 1
ATOM 710 C C . ILE A 1 89 ? -0.709 3.715 3.522 1.00 91.94 89 ILE A C 1
ATOM 712 O O . ILE A 1 89 ? -0.431 2.719 4.193 1.00 91.94 89 ILE A O 1
ATOM 716 N N . VAL A 1 90 ? 0.204 4.376 2.806 1.00 92.06 90 VAL A N 1
ATOM 717 C CA . VAL A 1 90 ? 1.620 3.992 2.725 1.00 92.06 90 VAL A CA 1
ATOM 718 C C . VAL A 1 90 ? 2.250 3.937 4.123 1.00 92.06 90 VAL A C 1
ATOM 720 O O . VAL A 1 90 ? 2.875 2.943 4.499 1.00 92.06 90 VAL A O 1
ATOM 723 N N . LEU A 1 91 ? 2.023 4.962 4.948 1.00 89.44 91 LEU A N 1
ATOM 724 C CA . LEU A 1 91 ? 2.538 5.012 6.321 1.00 89.44 91 LEU A CA 1
ATOM 725 C C . LEU A 1 91 ? 1.881 3.970 7.238 1.00 89.44 91 LEU A C 1
ATOM 727 O O . LEU A 1 91 ? 2.551 3.356 8.076 1.00 89.44 91 LEU A O 1
ATOM 731 N N . ALA A 1 92 ? 0.580 3.730 7.081 1.00 89.62 92 ALA A N 1
ATOM 732 C CA . ALA A 1 92 ? -0.137 2.703 7.829 1.00 89.62 92 ALA A CA 1
ATOM 733 C C . ALA A 1 92 ? 0.379 1.290 7.504 1.00 89.62 92 ALA A C 1
ATOM 735 O O . ALA A 1 92 ? 0.504 0.455 8.406 1.00 89.62 92 ALA A O 1
ATOM 736 N N . LEU A 1 93 ? 0.753 1.030 6.250 1.00 91.38 93 LEU A N 1
ATOM 737 C CA . LEU A 1 93 ? 1.437 -0.200 5.859 1.00 91.38 93 LEU A CA 1
ATOM 738 C C . LEU A 1 93 ? 2.814 -0.311 6.529 1.00 91.38 93 LEU A C 1
ATOM 740 O O . LEU A 1 93 ? 3.115 -1.321 7.167 1.00 91.38 93 LEU A O 1
ATOM 744 N N . GLY A 1 94 ? 3.627 0.748 6.460 1.00 87.75 94 GLY A N 1
ATOM 745 C CA . GLY A 1 94 ? 4.965 0.774 7.061 1.00 87.75 94 GLY A CA 1
ATOM 746 C C . GLY A 1 94 ? 4.973 0.533 8.572 1.00 87.75 94 GLY A C 1
ATOM 747 O O . GLY A 1 94 ? 5.849 -0.168 9.076 1.00 87.75 94 GLY A O 1
ATOM 748 N N . THR A 1 95 ? 3.965 1.050 9.277 1.00 88.00 95 THR A N 1
ATOM 749 C CA . THR A 1 95 ? 3.807 0.930 10.739 1.00 88.00 95 THR A CA 1
ATOM 750 C C . THR A 1 95 ? 3.084 -0.342 11.194 1.00 88.00 95 THR A C 1
ATOM 752 O O . THR A 1 95 ? 2.831 -0.512 12.386 1.00 88.00 95 THR A O 1
ATOM 755 N N . GLY A 1 96 ? 2.721 -1.237 10.271 1.00 86.19 96 GLY A N 1
ATOM 756 C CA . GLY A 1 96 ? 2.031 -2.484 10.601 1.00 86.19 96 GLY A CA 1
ATOM 757 C C . GLY A 1 96 ? 0.576 -2.311 11.040 1.00 86.19 96 GLY A C 1
ATOM 758 O O . GLY A 1 96 ? 0.007 -3.181 11.702 1.00 86.19 96 GLY A O 1
ATOM 759 N N . ARG A 1 97 ? -0.069 -1.206 10.661 1.00 88.00 97 ARG A N 1
ATOM 760 C CA . ARG A 1 97 ? -1.517 -1.034 10.844 1.00 88.00 97 ARG A CA 1
ATOM 761 C C . ARG A 1 97 ? -2.325 -1.795 9.796 1.00 88.00 97 ARG A C 1
ATOM 763 O O . ARG A 1 97 ? -3.409 -2.266 10.131 1.00 88.00 97 ARG A O 1
ATOM 770 N N . LEU A 1 98 ? -1.757 -1.987 8.605 1.00 90.56 98 LEU A N 1
ATOM 771 C CA . LEU A 1 98 ? -2.354 -2.700 7.469 1.00 90.56 98 LEU A CA 1
ATOM 772 C C . LEU A 1 98 ? -1.620 -4.017 7.147 1.00 90.56 98 LEU A C 1
ATOM 774 O O . LEU A 1 98 ? -1.369 -4.328 5.992 1.00 90.56 98 LEU A O 1
ATOM 778 N N . VAL A 1 99 ? -1.253 -4.805 8.166 1.00 89.50 99 VAL A N 1
ATOM 779 C CA . VAL A 1 99 ? -0.509 -6.076 7.977 1.00 89.50 99 VAL A CA 1
ATOM 780 C C . VAL A 1 99 ? -1.296 -7.106 7.164 1.00 89.50 99 VAL A C 1
ATOM 782 O O . VAL A 1 99 ? -0.687 -7.948 6.518 1.00 89.50 99 VAL A O 1
ATOM 785 N N . SER A 1 100 ? -2.628 -7.068 7.194 1.00 89.44 100 SER A N 1
ATOM 786 C CA . SER A 1 100 ? -3.492 -7.963 6.413 1.00 89.44 100 SER A CA 1
ATOM 787 C C . SER A 1 100 ? -3.653 -7.547 4.951 1.00 89.44 100 SER A C 1
ATOM 789 O O . SER A 1 100 ? -4.238 -8.310 4.192 1.00 89.44 100 SER A O 1
ATOM 791 N N . MET A 1 101 ? -3.171 -6.364 4.558 1.00 94.56 101 MET A N 1
ATOM 792 C CA . MET A 1 101 ? -3.359 -5.845 3.207 1.00 94.56 101 MET A CA 1
ATOM 793 C C . MET A 1 101 ? -2.518 -6.641 2.206 1.00 94.56 101 MET A C 1
ATOM 795 O O . MET A 1 101 ? -1.293 -6.706 2.318 1.00 94.56 101 MET A O 1
ATOM 799 N N . GLN A 1 102 ? -3.209 -7.217 1.231 1.00 95.56 102 GLN A N 1
ATOM 800 C CA . GLN A 1 102 ? -2.681 -7.978 0.106 1.00 95.56 102 GLN A CA 1
ATOM 801 C C . GLN A 1 102 ? -2.706 -7.175 -1.187 1.00 95.56 102 GLN A C 1
ATOM 803 O O . GLN A 1 102 ? -1.790 -7.290 -1.994 1.00 95.56 102 GLN A O 1
ATOM 808 N N . GLU A 1 103 ? -3.698 -6.311 -1.365 1.00 96.31 103 GLU A N 1
ATOM 809 C CA . GLU A 1 103 ? -3.842 -5.521 -2.581 1.00 96.31 103 GLU A CA 1
ATOM 810 C C . GLU A 1 103 ? -4.062 -4.049 -2.248 1.00 96.31 103 GLU A C 1
ATOM 812 O O . GLU A 1 103 ? -4.884 -3.703 -1.395 1.00 96.31 103 GLU A O 1
ATOM 817 N N . LEU A 1 104 ? -3.320 -3.190 -2.946 1.00 96.56 104 LEU A N 1
ATOM 818 C CA . LEU A 1 104 ? -3.492 -1.746 -2.933 1.00 96.56 104 LEU A CA 1
ATOM 819 C C . LEU A 1 104 ? -3.846 -1.272 -4.339 1.00 96.56 104 LEU A C 1
ATOM 821 O O . LEU A 1 104 ? -2.996 -1.281 -5.229 1.00 96.56 104 LEU A O 1
ATOM 825 N N . ASN A 1 105 ? -5.081 -0.819 -4.521 1.00 96.00 105 ASN A N 1
ATOM 826 C CA . ASN A 1 105 ? -5.552 -0.263 -5.777 1.00 96.00 105 ASN A CA 1
ATOM 827 C C . ASN A 1 105 ? -5.785 1.238 -5.626 1.00 96.00 105 ASN A C 1
ATOM 829 O O . ASN A 1 105 ? -6.652 1.651 -4.867 1.00 96.00 105 ASN A O 1
ATOM 833 N N . ALA A 1 106 ? -5.005 2.043 -6.340 1.00 94.94 106 ALA A N 1
ATOM 834 C CA . ALA A 1 106 ? -5.100 3.498 -6.360 1.00 94.94 106 ALA A CA 1
ATOM 835 C C . ALA A 1 106 ? -5.259 4.025 -7.794 1.00 94.94 106 ALA A C 1
ATOM 837 O O . ALA A 1 106 ? -4.708 5.069 -8.150 1.00 94.94 106 ALA A O 1
ATOM 838 N N . CYS A 1 107 ? -5.974 3.284 -8.645 1.00 93.69 107 CYS A N 1
ATOM 839 C CA . CYS A 1 107 ? -6.216 3.710 -10.017 1.00 93.69 107 CYS A CA 1
ATOM 840 C C . CYS A 1 107 ? -6.909 5.079 -10.087 1.00 93.69 107 CYS A C 1
ATOM 842 O O . CYS A 1 107 ? -7.899 5.322 -9.400 1.00 93.69 107 CYS A O 1
ATOM 844 N N . ASN A 1 108 ? -6.432 5.941 -10.988 1.00 92.12 108 ASN A N 1
ATOM 845 C CA . ASN A 1 108 ? -6.927 7.301 -11.234 1.00 92.12 108 ASN A CA 1
ATOM 846 C C . ASN A 1 108 ? -6.938 8.209 -9.992 1.00 92.12 108 ASN A C 1
ATOM 848 O O . ASN A 1 108 ? -7.675 9.194 -9.954 1.00 92.12 108 ASN A O 1
ATOM 852 N N . ASN A 1 109 ? -6.156 7.877 -8.967 1.00 91.50 109 ASN A N 1
ATOM 853 C CA . ASN A 1 109 ? -6.105 8.656 -7.742 1.00 91.50 109 ASN A CA 1
ATOM 854 C C . ASN A 1 109 ? -5.148 9.847 -7.887 1.00 91.50 109 ASN A C 1
ATOM 856 O O . ASN A 1 109 ? -3.961 9.682 -8.171 1.00 91.50 109 ASN A O 1
ATOM 860 N N . GLU A 1 110 ? -5.682 11.055 -7.693 1.00 89.25 110 GLU A N 1
ATOM 861 C CA . GLU A 1 110 ? -4.955 12.316 -7.897 1.00 89.25 110 GLU A CA 1
ATOM 862 C C . GLU A 1 110 ? -3.948 12.621 -6.779 1.00 89.25 110 GLU A C 1
ATOM 864 O O . GLU A 1 110 ? -3.006 13.389 -6.969 1.00 89.25 110 GLU A O 1
ATOM 869 N N . PHE A 1 111 ? -4.124 11.993 -5.615 1.00 88.81 111 PHE A N 1
ATOM 870 C CA . PHE A 1 111 ? -3.251 12.144 -4.455 1.00 88.81 111 PHE A CA 1
ATOM 871 C C . PHE A 1 111 ? -2.048 11.197 -4.490 1.00 88.81 111 PHE A C 1
ATOM 873 O O . PHE A 1 111 ? -1.205 11.238 -3.586 1.00 88.81 111 PHE A O 1
ATOM 880 N N . VAL A 1 112 ? -1.949 10.339 -5.508 1.00 91.12 112 VAL A N 1
ATOM 881 C CA . VAL A 1 112 ? -0.770 9.504 -5.735 1.00 91.12 112 VAL A CA 1
ATOM 882 C C . VAL A 1 112 ? 0.329 10.377 -6.324 1.00 91.12 112 VAL A C 1
ATOM 884 O O . VAL A 1 112 ? 0.257 10.806 -7.470 1.00 91.12 112 VAL A O 1
ATOM 887 N N . THR A 1 113 ? 1.369 10.620 -5.533 1.00 89.62 113 THR A N 1
ATOM 888 C CA . THR A 1 113 ? 2.564 11.353 -5.955 1.00 89.62 113 THR A CA 1
ATOM 889 C C . THR A 1 113 ? 3.768 10.426 -6.000 1.00 89.62 113 THR A C 1
ATOM 891 O O . THR A 1 113 ? 3.843 9.449 -5.250 1.00 89.62 113 THR A O 1
ATOM 894 N N . ASP A 1 114 ? 4.757 10.765 -6.826 1.00 90.88 114 ASP A N 1
ATOM 895 C CA . ASP A 1 114 ? 6.024 10.034 -6.866 1.00 90.88 114 ASP A CA 1
ATOM 896 C C . ASP A 1 114 ? 6.649 9.862 -5.483 1.00 90.88 114 ASP A C 1
ATOM 898 O O . ASP A 1 114 ? 7.095 8.773 -5.156 1.00 90.88 114 ASP A O 1
ATOM 902 N N . ASP A 1 115 ? 6.694 10.912 -4.660 1.00 90.69 115 ASP A N 1
ATOM 903 C CA . ASP A 1 115 ? 7.369 10.843 -3.361 1.00 90.69 115 ASP A CA 1
ATOM 904 C C . ASP A 1 115 ? 6.676 9.834 -2.430 1.00 90.69 115 ASP A C 1
ATOM 906 O O . ASP A 1 115 ? 7.339 9.081 -1.710 1.00 90.69 115 ASP A O 1
ATOM 910 N N . ALA A 1 116 ? 5.343 9.758 -2.487 1.00 91.44 116 ALA A N 1
ATOM 911 C CA . ALA A 1 116 ? 4.580 8.774 -1.731 1.00 91.44 116 ALA A CA 1
ATOM 912 C C . ALA A 1 116 ? 4.776 7.348 -2.279 1.00 91.44 116 ALA A C 1
ATOM 914 O O . ALA A 1 116 ? 4.877 6.396 -1.502 1.00 91.44 116 ALA A O 1
ATOM 915 N N . VAL A 1 117 ? 4.900 7.189 -3.598 1.00 95.12 117 VAL A N 1
ATOM 916 C CA . VAL A 1 117 ? 5.181 5.896 -4.246 1.00 95.12 117 VAL A CA 1
ATOM 917 C C . VAL A 1 117 ? 6.626 5.437 -4.007 1.00 95.12 117 VAL A C 1
ATOM 919 O O . VAL A 1 117 ? 6.867 4.261 -3.737 1.00 95.12 117 VAL A O 1
ATOM 922 N N . VAL A 1 118 ? 7.593 6.354 -3.983 1.00 94.94 118 VAL A N 1
ATOM 923 C CA . VAL A 1 118 ? 8.981 6.080 -3.585 1.00 94.94 118 VAL A CA 1
ATOM 924 C C . VAL A 1 118 ? 9.031 5.618 -2.129 1.00 94.94 118 VAL A C 1
ATOM 926 O O . VAL A 1 118 ? 9.688 4.625 -1.808 1.00 94.94 118 VAL A O 1
ATOM 929 N N . ALA A 1 119 ? 8.296 6.290 -1.237 1.00 94.06 119 ALA A N 1
ATOM 930 C CA . ALA A 1 119 ? 8.162 5.850 0.148 1.00 94.06 119 ALA A CA 1
ATOM 931 C C . ALA A 1 119 ? 7.534 4.449 0.246 1.00 94.06 119 ALA A C 1
ATOM 933 O O . ALA A 1 119 ? 8.017 3.620 1.022 1.00 94.06 119 ALA A O 1
ATOM 934 N N . LEU A 1 120 ? 6.518 4.149 -0.571 1.00 96.50 120 LEU A N 1
ATOM 935 C CA . LEU A 1 120 ? 5.935 2.811 -0.664 1.00 96.50 120 LEU A CA 1
ATOM 936 C C . LEU A 1 120 ? 6.977 1.768 -1.089 1.00 96.50 120 LEU A C 1
ATOM 938 O O . LEU A 1 120 ? 7.082 0.732 -0.435 1.00 96.50 120 LEU A O 1
ATOM 942 N N . GLY A 1 121 ? 7.790 2.048 -2.109 1.00 95.94 121 GLY A N 1
ATOM 943 C CA . GLY A 1 121 ? 8.879 1.165 -2.535 1.00 95.94 121 GLY A CA 1
ATOM 944 C C . GLY A 1 121 ? 9.863 0.845 -1.405 1.00 95.94 121 GLY A C 1
ATOM 945 O O . GLY A 1 121 ? 10.166 -0.323 -1.139 1.00 95.94 121 GLY A O 1
ATOM 946 N N . HIS A 1 122 ? 10.285 1.862 -0.647 1.00 94.50 122 HIS A N 1
ATOM 947 C CA . HIS A 1 122 ? 11.123 1.659 0.539 1.00 94.50 122 HIS A CA 1
ATOM 948 C C . HIS A 1 122 ? 10.443 0.787 1.603 1.00 94.50 122 HIS A C 1
ATOM 950 O O . HIS A 1 122 ? 11.082 -0.098 2.182 1.00 94.50 122 HIS A O 1
ATOM 956 N N . ILE A 1 123 ? 9.149 0.997 1.848 1.00 95.06 123 ILE A N 1
ATOM 957 C CA . ILE A 1 123 ? 8.371 0.213 2.812 1.00 95.06 123 ILE A CA 1
ATOM 958 C C . ILE A 1 123 ? 8.241 -1.245 2.366 1.00 95.06 123 ILE A C 1
ATOM 960 O O . ILE A 1 123 ? 8.447 -2.134 3.190 1.00 95.06 123 ILE A O 1
ATOM 964 N N . ILE A 1 124 ? 7.970 -1.509 1.086 1.00 95.19 124 ILE A N 1
ATOM 965 C CA . ILE A 1 124 ? 7.894 -2.870 0.534 1.00 95.19 124 ILE A CA 1
ATOM 966 C C . ILE A 1 124 ? 9.221 -3.607 0.746 1.00 95.19 124 ILE A C 1
ATOM 968 O O . ILE A 1 124 ? 9.229 -4.745 1.224 1.00 95.19 124 ILE A O 1
ATOM 972 N N . GLY A 1 125 ? 10.344 -2.954 0.436 1.00 92.38 125 GLY A N 1
ATOM 973 C CA . GLY A 1 125 ? 11.668 -3.564 0.549 1.00 92.38 125 GLY A CA 1
ATOM 974 C C . GLY A 1 125 ? 12.100 -3.828 1.990 1.00 92.38 125 GLY A C 1
ATOM 975 O O . GLY A 1 125 ? 12.609 -4.909 2.299 1.00 92.38 125 GLY A O 1
ATOM 976 N N . ALA A 1 126 ? 11.885 -2.858 2.883 1.00 89.88 126 ALA A N 1
ATOM 977 C CA . ALA A 1 126 ? 12.462 -2.876 4.226 1.00 89.88 126 ALA A CA 1
ATOM 978 C C . ALA A 1 126 ? 11.499 -3.357 5.320 1.00 89.88 126 ALA A C 1
ATOM 980 O O . ALA A 1 126 ? 11.928 -4.012 6.273 1.00 89.88 126 ALA A O 1
ATOM 981 N N . SER A 1 127 ? 10.201 -3.057 5.218 1.00 89.06 127 SER A N 1
ATOM 982 C CA . SER A 1 127 ? 9.270 -3.317 6.317 1.00 89.06 127 SER A CA 1
ATOM 983 C C . SER A 1 127 ? 8.967 -4.813 6.441 1.00 89.06 127 SER A C 1
ATOM 985 O O . SER A 1 127 ? 8.619 -5.468 5.453 1.00 89.06 127 SER A O 1
ATOM 987 N N . PRO A 1 128 ? 9.054 -5.406 7.645 1.00 85.56 128 PRO A N 1
ATOM 988 C CA . PRO A 1 128 ? 8.530 -6.745 7.881 1.00 85.56 128 PRO A CA 1
ATOM 989 C C . PRO A 1 128 ? 7.000 -6.776 7.814 1.00 85.56 128 PRO A C 1
ATOM 991 O O . PRO A 1 128 ? 6.435 -7.849 7.679 1.00 85.56 128 PRO A O 1
ATOM 994 N N . HIS A 1 129 ? 6.310 -5.636 7.886 1.00 87.50 129 HIS A N 1
ATOM 995 C CA . HIS A 1 129 ? 4.847 -5.581 7.914 1.00 87.50 129 HIS A CA 1
ATOM 996 C C . HIS A 1 129 ? 4.194 -5.570 6.530 1.00 87.50 129 HIS A C 1
ATOM 998 O O . HIS A 1 129 ? 3.020 -5.900 6.420 1.00 87.50 129 HIS A O 1
ATOM 1004 N N . ALA A 1 130 ? 4.956 -5.253 5.481 1.00 88.44 130 ALA A N 1
ATOM 1005 C CA . ALA A 1 130 ? 4.479 -5.230 4.100 1.00 88.44 130 ALA A CA 1
ATOM 1006 C C . ALA A 1 130 ? 4.596 -6.594 3.387 1.00 88.44 130 ALA A C 1
ATOM 1008 O O . ALA A 1 130 ? 4.384 -6.682 2.182 1.00 88.44 130 ALA A O 1
ATOM 1009 N N . HIS A 1 131 ? 4.953 -7.668 4.105 1.00 86.69 131 HIS A N 1
ATOM 1010 C CA . HIS A 1 131 ? 5.210 -8.986 3.511 1.00 86.69 131 HIS A CA 1
ATOM 1011 C C . HIS A 1 131 ? 3.969 -9.678 2.940 1.00 86.69 131 HIS A C 1
ATOM 1013 O O . HIS A 1 131 ? 4.143 -10.638 2.196 1.00 86.69 131 HIS A O 1
ATOM 1019 N N . ASN A 1 132 ? 2.764 -9.220 3.285 1.00 90.62 132 ASN A N 1
ATOM 1020 C CA . ASN A 1 132 ? 1.516 -9.744 2.734 1.00 90.62 132 ASN A CA 1
ATOM 1021 C C . ASN A 1 132 ? 1.051 -8.981 1.498 1.00 90.62 132 ASN A C 1
ATOM 1023 O O . ASN A 1 132 ? 0.161 -9.468 0.824 1.00 90.62 132 ASN A O 1
ATOM 1027 N N . LEU A 1 133 ? 1.651 -7.827 1.178 1.00 94.56 133 LEU A N 1
ATOM 1028 C CA . LEU A 1 133 ? 1.269 -7.064 -0.004 1.00 94.56 133 LEU A CA 1
ATOM 1029 C C . LEU A 1 133 ? 1.707 -7.826 -1.258 1.00 94.56 133 LEU A C 1
ATOM 1031 O O . LEU A 1 133 ? 2.902 -8.013 -1.482 1.00 94.56 133 LEU A O 1
ATOM 1035 N N . GLU A 1 134 ? 0.758 -8.266 -2.060 1.00 95.50 134 GLU A N 1
ATOM 1036 C CA . GLU A 1 134 ? 0.959 -9.057 -3.271 1.00 95.50 134 GLU A CA 1
ATOM 1037 C C . GLU A 1 134 ? 0.704 -8.233 -4.531 1.00 95.50 134 GLU A C 1
ATOM 1039 O O . GLU A 1 134 ? 1.320 -8.507 -5.553 1.00 95.50 134 GLU A O 1
ATOM 1044 N N . ALA A 1 135 ? -0.135 -7.196 -4.473 1.00 96.69 135 ALA A N 1
ATOM 1045 C CA . ALA A 1 135 ? -0.464 -6.389 -5.642 1.00 96.69 135 ALA A CA 1
ATOM 1046 C C . ALA A 1 135 ? -0.503 -4.884 -5.346 1.00 96.69 135 ALA A C 1
ATOM 1048 O O . ALA A 1 135 ? -1.022 -4.440 -4.318 1.00 96.69 135 ALA A O 1
ATOM 1049 N N . VAL A 1 136 ? 0.035 -4.098 -6.281 1.00 97.19 136 VAL A N 1
ATOM 1050 C CA . VAL A 1 136 ? -0.039 -2.632 -6.299 1.00 97.19 136 VAL A CA 1
ATOM 1051 C C . VAL A 1 136 ? -0.516 -2.180 -7.676 1.00 97.19 136 VAL A C 1
ATOM 1053 O O . VAL A 1 136 ? 0.121 -2.477 -8.686 1.00 97.19 136 VAL A O 1
ATOM 1056 N N . ILE A 1 137 ? -1.630 -1.452 -7.716 1.00 96.44 137 ILE A N 1
ATOM 1057 C CA . ILE A 1 137 ? -2.274 -0.984 -8.945 1.00 96.44 137 ILE A CA 1
ATOM 1058 C C . ILE A 1 137 ? -2.302 0.548 -8.925 1.00 96.44 137 ILE A C 1
ATOM 1060 O O . ILE A 1 137 ? -2.950 1.148 -8.071 1.00 96.44 137 ILE A O 1
ATOM 1064 N N . LEU A 1 138 ? -1.583 1.180 -9.853 1.00 95.00 138 LEU A N 1
ATOM 1065 C CA . LEU A 1 138 ? -1.378 2.635 -9.942 1.00 95.00 138 LEU A CA 1
ATOM 1066 C C . LEU A 1 138 ? -1.819 3.202 -11.301 1.00 95.00 138 LEU A C 1
ATOM 1068 O O . LEU A 1 138 ? -1.334 4.250 -11.726 1.00 95.00 138 LEU A O 1
ATOM 1072 N N . GLY A 1 139 ? -2.694 2.503 -12.025 1.00 92.62 139 GLY A N 1
ATOM 1073 C CA . GLY A 1 139 ? -3.070 2.902 -13.379 1.00 92.62 139 GLY A CA 1
ATOM 1074 C C . GLY A 1 139 ? -3.748 4.277 -13.434 1.00 92.62 139 GLY A C 1
ATOM 1075 O O . GLY A 1 139 ? -4.545 4.609 -12.563 1.00 92.62 139 GLY A O 1
ATOM 1076 N N . GLY A 1 140 ? -3.440 5.097 -14.440 1.00 89.31 140 GLY A N 1
ATOM 1077 C CA . GLY A 1 140 ? -4.036 6.433 -14.600 1.00 89.31 140 GLY A CA 1
ATOM 1078 C C . GLY A 1 140 ? -3.599 7.477 -13.561 1.00 89.31 140 GLY A C 1
ATOM 1079 O O . GLY A 1 140 ? -4.245 8.513 -13.433 1.00 89.31 140 GLY A O 1
ATOM 1080 N N . THR A 1 141 ? -2.534 7.212 -12.799 1.00 91.88 141 THR A N 1
ATOM 1081 C CA . THR A 1 141 ? -1.959 8.159 -11.827 1.00 91.88 141 THR A CA 1
ATOM 1082 C C . THR A 1 141 ? -0.855 9.023 -12.449 1.00 91.88 141 THR A C 1
ATOM 1084 O O . THR A 1 141 ? -0.319 8.715 -13.516 1.00 91.88 141 THR A O 1
ATOM 1087 N N . SER A 1 142 ? -0.461 10.094 -11.757 1.00 89.69 142 SER A N 1
ATOM 1088 C CA . SER A 1 142 ? 0.620 11.004 -12.176 1.00 89.69 142 SER A CA 1
ATOM 1089 C C . SER A 1 142 ? 2.035 10.483 -11.881 1.00 89.69 142 SER A C 1
ATOM 1091 O O . SER A 1 142 ? 3.005 11.239 -11.922 1.00 89.69 142 SER A O 1
ATOM 1093 N N . VAL A 1 143 ? 2.170 9.189 -11.586 1.00 91.31 143 VAL A N 1
ATOM 1094 C CA . VAL A 1 143 ? 3.446 8.559 -11.239 1.00 91.31 143 VAL A CA 1
ATOM 1095 C C . VAL A 1 143 ? 4.368 8.501 -12.457 1.00 91.31 143 VAL A C 1
ATOM 1097 O O . VAL A 1 143 ? 3.961 8.106 -13.551 1.00 91.31 143 VAL A O 1
AT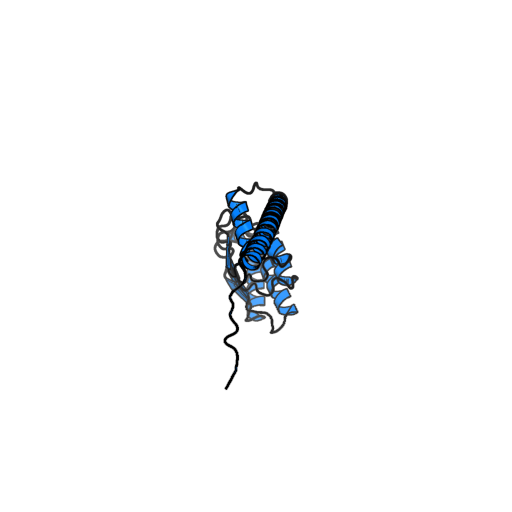OM 1100 N N . THR A 1 144 ? 5.626 8.873 -12.244 1.00 92.88 144 THR A N 1
ATOM 1101 C CA . THR A 1 144 ? 6.699 8.845 -13.243 1.00 92.88 144 THR A CA 1
ATOM 1102 C C . THR A 1 144 ? 7.520 7.558 -13.129 1.00 92.88 144 THR A C 1
ATOM 1104 O O . THR A 1 144 ? 7.356 6.761 -12.197 1.00 92.88 144 THR A O 1
ATOM 1107 N N . CYS A 1 145 ? 8.478 7.365 -14.036 1.00 91.25 145 CYS A N 1
ATOM 1108 C CA . CYS A 1 145 ? 9.480 6.307 -13.951 1.00 91.25 145 CYS A CA 1
ATOM 1109 C C . CYS A 1 145 ? 10.132 6.230 -12.562 1.00 91.25 145 CYS A C 1
ATOM 1111 O O . CYS A 1 145 ? 10.342 5.132 -12.059 1.00 91.25 145 CYS A O 1
ATOM 1113 N N . ARG A 1 146 ? 10.400 7.372 -11.910 1.00 92.31 146 ARG A N 1
ATOM 1114 C CA . ARG A 1 146 ? 11.059 7.428 -10.595 1.00 92.31 146 ARG A CA 1
ATOM 1115 C C . ARG A 1 146 ? 10.270 6.680 -9.520 1.00 92.31 146 ARG A C 1
ATOM 1117 O O . ARG A 1 146 ? 10.850 5.933 -8.732 1.00 92.31 146 ARG A O 1
ATOM 1124 N N . GLY A 1 147 ? 8.955 6.889 -9.472 1.00 92.44 147 GLY A N 1
ATOM 1125 C CA . GLY A 1 147 ? 8.086 6.186 -8.530 1.00 92.44 147 GLY A CA 1
ATOM 1126 C C . GLY A 1 147 ? 8.040 4.686 -8.819 1.00 92.44 147 GLY A C 1
ATOM 1127 O O . GLY A 1 147 ? 8.199 3.872 -7.908 1.00 92.44 147 GLY A O 1
ATOM 1128 N N . LEU A 1 148 ? 7.889 4.313 -10.093 1.00 94.62 148 LEU A N 1
ATOM 1129 C CA . LEU A 1 148 ? 7.813 2.910 -10.510 1.00 94.62 148 LEU A CA 1
ATOM 1130 C C . LEU A 1 148 ? 9.116 2.149 -10.238 1.00 94.62 148 LEU A C 1
ATOM 1132 O O . LEU A 1 148 ? 9.072 1.052 -9.682 1.00 94.62 148 LEU A O 1
ATOM 1136 N N . GLU A 1 149 ? 10.268 2.744 -10.555 1.00 94.38 149 GLU A N 1
ATOM 1137 C CA . GLU A 1 149 ? 11.591 2.187 -10.256 1.00 94.38 149 GLU A CA 1
ATOM 1138 C C . GLU A 1 149 ? 11.728 1.878 -8.762 1.00 94.38 149 GLU A C 1
ATOM 1140 O O . GLU A 1 149 ? 12.109 0.765 -8.398 1.00 94.38 149 GLU A O 1
ATOM 1145 N N . ALA A 1 150 ? 11.329 2.803 -7.884 1.00 94.62 150 ALA A N 1
ATOM 1146 C CA . ALA A 1 150 ? 11.410 2.596 -6.441 1.00 94.62 150 ALA A CA 1
ATOM 1147 C C . ALA A 1 150 ? 10.536 1.428 -5.948 1.00 94.62 150 ALA A C 1
ATOM 1149 O O . ALA A 1 150 ? 10.955 0.674 -5.063 1.00 94.62 150 ALA A O 1
ATOM 1150 N N . VAL A 1 151 ? 9.337 1.240 -6.513 1.00 96.81 151 VAL A N 1
ATOM 1151 C CA . VAL A 1 151 ? 8.471 0.096 -6.174 1.00 96.81 151 VAL A CA 1
ATOM 1152 C C . VAL A 1 151 ? 9.090 -1.218 -6.645 1.00 96.81 151 VAL A C 1
ATOM 1154 O O . VAL A 1 151 ? 9.129 -2.182 -5.876 1.00 96.81 151 VAL A O 1
ATOM 1157 N N . ILE A 1 152 ? 9.625 -1.250 -7.867 1.00 96.25 152 ILE A N 1
ATOM 1158 C CA . ILE A 1 152 ? 10.289 -2.432 -8.433 1.00 96.25 152 ILE A CA 1
ATOM 1159 C C . ILE A 1 152 ? 11.521 -2.800 -7.603 1.00 96.25 152 ILE A C 1
ATOM 1161 O O . ILE A 1 152 ? 11.672 -3.951 -7.189 1.00 96.25 152 ILE A O 1
ATOM 1165 N N . GLU A 1 153 ? 12.375 -1.828 -7.285 1.00 95.56 153 GLU A N 1
ATOM 1166 C CA . GLU A 1 153 ? 13.524 -2.036 -6.405 1.00 95.56 153 GLU A CA 1
ATOM 1167 C C . GLU A 1 153 ? 13.104 -2.525 -5.017 1.00 95.56 153 GLU A C 1
ATOM 1169 O O . GLU A 1 153 ? 13.757 -3.395 -4.438 1.00 95.56 153 GLU A O 1
ATOM 1174 N N . GLY A 1 154 ? 12.011 -1.987 -4.472 1.00 95.44 154 GLY A N 1
ATOM 1175 C CA . GLY A 1 154 ? 11.417 -2.445 -3.222 1.00 95.44 154 GLY A CA 1
ATOM 1176 C C . GLY A 1 154 ? 11.027 -3.922 -3.277 1.00 95.44 154 GLY A C 1
ATOM 1177 O O . GLY A 1 154 ? 11.397 -4.696 -2.390 1.00 95.44 154 GLY A O 1
ATOM 1178 N N . ALA A 1 155 ? 10.334 -4.337 -4.338 1.00 95.50 155 ALA A N 1
ATOM 1179 C CA . ALA A 1 155 ? 9.940 -5.727 -4.554 1.00 95.50 155 ALA A CA 1
ATOM 1180 C C . ALA A 1 155 ? 11.156 -6.661 -4.682 1.00 95.50 155 ALA A C 1
ATOM 1182 O O . ALA A 1 155 ? 11.191 -7.721 -4.052 1.00 95.50 155 ALA A O 1
ATOM 1183 N N . VAL A 1 156 ? 12.191 -6.242 -5.417 1.00 95.44 156 VAL A N 1
ATOM 1184 C CA . VAL A 1 156 ? 13.455 -6.985 -5.543 1.00 95.44 156 VAL A CA 1
ATOM 1185 C C . VAL A 1 156 ? 14.140 -7.137 -4.186 1.00 95.44 156 VAL A C 1
ATOM 1187 O O . VAL A 1 156 ? 14.442 -8.259 -3.779 1.00 95.44 156 VAL A O 1
ATOM 1190 N N . ARG A 1 157 ? 14.318 -6.044 -3.431 1.00 94.88 157 ARG A N 1
ATOM 1191 C CA . ARG A 1 157 ? 14.930 -6.084 -2.089 1.00 94.88 157 ARG A CA 1
ATOM 1192 C C . ARG A 1 157 ? 14.154 -6.994 -1.141 1.00 94.88 157 ARG A C 1
ATOM 1194 O O . ARG A 1 157 ? 14.746 -7.762 -0.381 1.00 94.88 157 ARG A O 1
ATOM 1201 N N . ARG A 1 158 ? 12.821 -6.955 -1.198 1.00 94.06 158 ARG A N 1
ATOM 1202 C CA . ARG A 1 158 ? 11.964 -7.868 -0.434 1.00 94.06 158 ARG A CA 1
ATOM 1203 C C . ARG A 1 158 ? 12.196 -9.323 -0.834 1.00 94.06 158 ARG A C 1
ATOM 1205 O O . ARG A 1 158 ? 12.326 -10.166 0.053 1.00 94.06 158 ARG A O 1
ATOM 1212 N N . ARG A 1 159 ? 12.282 -9.619 -2.133 1.00 94.00 159 ARG A N 1
ATOM 1213 C CA . ARG A 1 159 ? 12.538 -10.972 -2.646 1.00 94.00 159 ARG A CA 1
ATOM 1214 C C . ARG A 1 159 ? 13.910 -11.503 -2.241 1.00 94.00 159 ARG A C 1
ATOM 1216 O O . ARG A 1 159 ? 14.030 -12.683 -1.906 1.00 94.00 159 ARG A O 1
ATOM 1223 N N . GLU A 1 160 ? 14.926 -10.651 -2.252 1.00 92.75 160 GLU A N 1
ATOM 1224 C CA . GLU A 1 160 ? 16.274 -1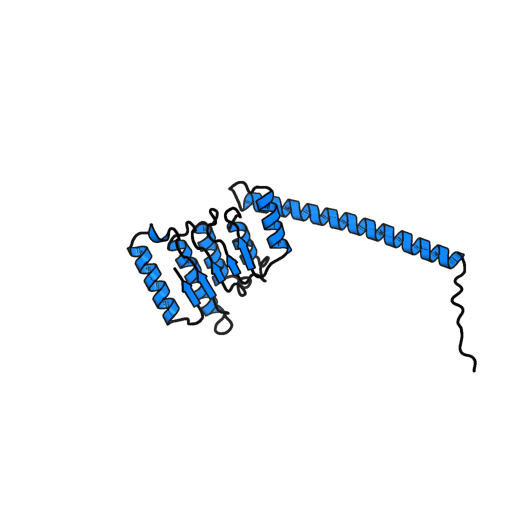0.991 -1.792 1.00 92.75 160 GLU A CA 1
ATOM 1225 C C . GLU A 1 160 ? 16.295 -11.273 -0.288 1.00 92.75 160 GLU A C 1
ATOM 1227 O O . GLU A 1 160 ? 16.885 -12.259 0.145 1.00 92.75 160 GLU A O 1
ATOM 1232 N N . ARG A 1 161 ? 15.579 -10.466 0.502 1.00 91.62 161 ARG A N 1
ATOM 1233 C CA . ARG A 1 161 ? 15.471 -10.638 1.955 1.00 91.62 161 ARG A CA 1
ATOM 1234 C C . ARG A 1 161 ? 14.703 -11.898 2.360 1.00 91.62 161 ARG A C 1
ATOM 1236 O O . ARG A 1 161 ? 15.123 -12.594 3.279 1.00 91.62 161 ARG A O 1
ATOM 1243 N N . LEU A 1 162 ? 13.558 -12.161 1.731 1.00 89.94 162 LEU A N 1
ATOM 1244 C CA . LEU A 1 162 ? 12.654 -13.252 2.121 1.00 89.94 162 LEU A CA 1
ATOM 1245 C C . LEU A 1 162 ? 12.973 -14.581 1.425 1.00 89.94 162 LEU A C 1
ATOM 1247 O O . LEU A 1 162 ? 12.488 -15.632 1.848 1.00 89.94 162 LEU A O 1
ATOM 1251 N N . GLY A 1 163 ? 13.775 -14.569 0.360 1.00 89.81 163 GLY A N 1
ATOM 1252 C CA . GLY A 1 163 ? 14.079 -15.786 -0.379 1.00 89.81 163 GLY A CA 1
ATOM 1253 C C . GLY A 1 163 ? 12.799 -16.450 -0.905 1.00 89.81 163 GLY A C 1
ATOM 1254 O O . GLY A 1 163 ? 11.868 -15.783 -1.359 1.00 89.81 163 GLY A O 1
ATOM 1255 N N . ASN A 1 164 ? 12.743 -17.779 -0.834 1.00 85.50 164 ASN A N 1
ATOM 1256 C CA . ASN A 1 164 ? 11.609 -18.568 -1.332 1.00 85.50 164 ASN A CA 1
ATOM 1257 C C . ASN A 1 164 ? 10.320 -18.396 -0.513 1.00 85.50 164 ASN A C 1
ATOM 1259 O O . ASN A 1 164 ? 9.281 -18.901 -0.919 1.00 85.50 164 ASN A O 1
ATOM 1263 N N . LEU A 1 165 ? 10.381 -17.691 0.620 1.00 86.88 165 LEU A N 1
ATOM 1264 C CA . LEU A 1 165 ? 9.211 -17.334 1.422 1.00 86.88 165 LEU A CA 1
ATOM 1265 C C . LEU A 1 165 ? 8.551 -16.036 0.936 1.00 86.88 165 LEU A C 1
ATOM 1267 O O . LEU A 1 165 ? 7.529 -15.632 1.482 1.00 86.88 165 LEU A O 1
ATOM 1271 N N . CYS A 1 166 ? 9.139 -15.351 -0.052 1.00 88.25 166 CYS A N 1
ATOM 1272 C CA . CYS A 1 166 ? 8.531 -14.164 -0.635 1.00 88.25 166 CYS A CA 1
ATOM 1273 C C . CYS A 1 166 ? 7.298 -14.569 -1.455 1.00 88.25 166 CYS A C 1
ATOM 1275 O O . CYS A 1 166 ? 7.463 -15.324 -2.419 1.00 88.25 166 CYS A O 1
ATOM 1277 N N . PRO A 1 167 ? 6.096 -14.056 -1.139 1.00 88.81 167 PRO A N 1
ATOM 1278 C CA . PRO A 1 167 ? 4.941 -14.300 -1.986 1.00 88.81 167 PRO A CA 1
ATOM 1279 C C . PRO A 1 167 ? 5.119 -13.604 -3.348 1.00 88.81 167 PRO A C 1
ATOM 1281 O O . PRO A 1 167 ? 6.028 -12.770 -3.511 1.00 88.81 167 PRO A O 1
ATOM 1284 N N . PRO A 1 168 ? 4.291 -13.964 -4.342 1.00 92.56 168 PRO A N 1
ATOM 1285 C CA . PRO A 1 168 ? 4.239 -13.257 -5.610 1.00 92.56 168 PRO A CA 1
ATOM 1286 C C . PRO A 1 168 ? 3.977 -11.764 -5.400 1.00 92.56 168 PRO A C 1
ATOM 1288 O O . PRO A 1 168 ? 3.260 -11.374 -4.481 1.00 92.56 168 PRO A O 1
ATOM 1291 N N . PHE A 1 169 ? 4.581 -10.935 -6.245 1.00 96.00 169 PHE A N 1
ATOM 1292 C CA . PHE A 1 169 ? 4.339 -9.501 -6.264 1.00 96.00 169 PHE A CA 1
ATOM 1293 C C . PHE A 1 169 ? 3.976 -9.054 -7.674 1.00 96.00 169 PHE A C 1
ATOM 1295 O O . PHE A 1 169 ? 4.677 -9.393 -8.629 1.00 96.00 169 PHE A O 1
ATOM 1302 N N . VAL A 1 170 ? 2.906 -8.277 -7.793 1.00 96.81 170 VAL A N 1
ATOM 1303 C CA . VAL A 1 170 ? 2.399 -7.754 -9.055 1.00 96.81 170 VAL A CA 1
ATOM 1304 C C . VAL A 1 170 ? 2.300 -6.234 -8.982 1.00 96.81 170 VAL A C 1
ATOM 1306 O O . VAL A 1 170 ? 1.706 -5.677 -8.059 1.00 96.81 170 VAL A O 1
ATOM 1309 N N . LEU A 1 171 ? 2.884 -5.557 -9.966 1.00 96.06 171 LEU A N 1
ATOM 1310 C CA . LEU A 1 171 ? 2.748 -4.118 -10.166 1.00 96.06 171 LEU A CA 1
ATOM 1311 C C . LEU A 1 171 ? 2.001 -3.863 -11.474 1.00 96.06 171 LEU A C 1
ATOM 1313 O O . LEU A 1 171 ? 2.512 -4.208 -12.535 1.00 96.06 171 LEU A O 1
ATOM 1317 N N . HIS A 1 172 ? 0.838 -3.219 -11.396 1.00 94.69 172 HIS A N 1
ATOM 1318 C CA . HIS A 1 172 ? 0.073 -2.762 -12.557 1.00 94.69 172 HIS A CA 1
ATOM 1319 C C . HIS A 1 172 ? 0.098 -1.228 -12.622 1.00 94.69 172 HIS A C 1
ATOM 1321 O O . HIS A 1 172 ? -0.454 -0.558 -11.749 1.00 94.69 172 HIS A O 1
ATOM 1327 N N . ALA A 1 173 ? 0.717 -0.649 -13.648 1.00 88.81 173 ALA A N 1
ATOM 1328 C CA . ALA A 1 173 ? 0.915 0.795 -13.788 1.00 88.81 173 ALA A CA 1
ATOM 1329 C C . ALA A 1 173 ? 0.650 1.293 -15.222 1.00 88.81 173 ALA A C 1
ATOM 1331 O O . ALA A 1 173 ? 1.470 1.990 -15.818 1.00 88.81 173 ALA A O 1
ATOM 1332 N N . PHE A 1 174 ? -0.533 0.967 -15.751 1.00 84.38 174 PHE A N 1
ATOM 1333 C CA . PHE A 1 174 ? -0.983 1.386 -17.081 1.00 84.38 174 PHE A CA 1
ATOM 1334 C C . PHE A 1 174 ? -1.389 2.862 -17.145 1.00 84.38 174 PHE A C 1
ATOM 1336 O O . PHE A 1 174 ? -1.962 3.401 -16.202 1.00 84.38 174 PHE A O 1
ATOM 1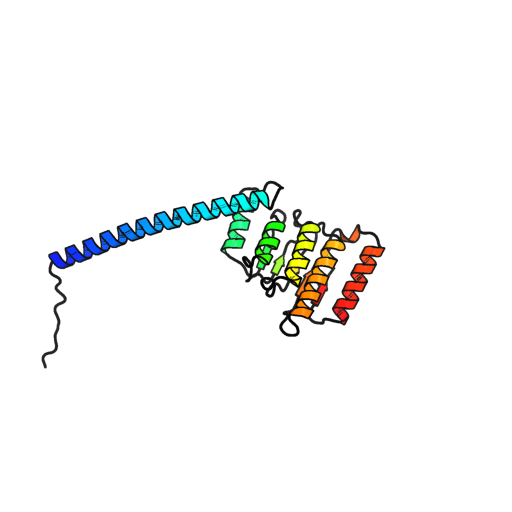343 N N . ASN A 1 175 ? -1.169 3.521 -18.286 1.00 78.38 175 ASN A N 1
ATOM 1344 C CA . ASN A 1 175 ? -1.593 4.914 -18.522 1.00 78.38 175 ASN A CA 1
ATOM 1345 C C . ASN A 1 175 ? -1.116 5.915 -17.448 1.00 78.38 175 ASN A C 1
ATOM 1347 O O . ASN A 1 175 ? -1.817 6.878 -17.143 1.00 78.38 175 ASN A O 1
ATOM 1351 N N . THR A 1 176 ? 0.052 5.683 -16.854 1.00 80.62 176 THR A N 1
ATOM 1352 C CA . THR A 1 176 ? 0.669 6.619 -15.906 1.00 80.62 176 THR A CA 1
ATOM 1353 C C . THR A 1 176 ? 1.359 7.774 -16.634 1.00 80.62 176 THR A C 1
ATOM 1355 O O . THR A 1 176 ? 1.640 7.695 -17.834 1.00 80.62 176 THR A O 1
ATOM 1358 N N . GLU A 1 177 ? 1.670 8.867 -15.933 1.00 80.75 177 GLU A N 1
ATOM 1359 C CA . GLU A 1 177 ? 2.411 9.990 -16.533 1.00 80.75 177 GLU A CA 1
ATOM 1360 C C . GLU A 1 177 ? 3.864 9.658 -16.923 1.00 80.75 177 GLU A C 1
ATOM 1362 O O . GLU A 1 177 ? 4.519 10.483 -17.557 1.00 80.75 177 GLU A O 1
ATOM 1367 N N . MET A 1 178 ? 4.332 8.427 -16.692 1.00 74.62 178 MET A N 1
ATOM 1368 C CA . MET A 1 178 ? 5.590 7.867 -17.205 1.00 74.62 178 MET A CA 1
ATOM 1369 C C . MET A 1 178 ? 5.844 8.154 -18.701 1.00 74.62 178 MET A C 1
ATOM 1371 O O . MET A 1 178 ? 6.983 8.341 -19.127 1.00 74.62 178 MET A O 1
ATOM 1375 N N . PHE A 1 179 ? 4.801 8.238 -19.535 1.00 66.56 179 PHE A N 1
ATOM 1376 C CA . PHE A 1 179 ? 4.962 8.568 -20.962 1.00 66.56 179 PHE A CA 1
ATOM 1377 C C . PHE A 1 179 ? 5.459 9.998 -21.219 1.00 66.56 179 PHE A C 1
ATOM 1379 O O . PHE A 1 179 ? 5.923 10.292 -22.323 1.00 66.56 179 PHE A O 1
ATOM 1386 N N . ARG A 1 180 ? 5.367 10.883 -20.220 1.00 77.62 180 ARG A N 1
ATOM 1387 C CA . ARG A 1 180 ? 5.904 12.248 -20.261 1.00 77.62 180 ARG A CA 1
ATOM 1388 C C . ARG A 1 180 ? 7.384 12.309 -19.884 1.00 77.62 180 ARG A C 1
ATOM 1390 O O . ARG A 1 180 ? 8.015 13.335 -20.134 1.00 77.62 180 ARG A O 1
ATOM 1397 N N . ASP A 1 181 ? 7.944 11.234 -19.329 1.00 82.06 181 ASP A N 1
ATOM 1398 C CA . ASP A 1 181 ? 9.353 11.194 -18.953 1.00 82.06 181 ASP A CA 1
ATOM 1399 C C . ASP A 1 181 ? 10.282 11.166 -20.168 1.00 82.06 181 ASP A C 1
ATOM 1401 O O . ASP A 1 181 ? 9.906 10.672 -21.239 1.00 82.06 181 ASP A O 1
ATOM 1405 N N . PRO A 1 182 ? 11.540 11.626 -20.012 1.00 85.81 182 PRO A N 1
ATOM 1406 C CA . PRO A 1 182 ? 12.538 11.535 -21.065 1.00 85.81 182 PRO A CA 1
ATOM 1407 C C . PRO A 1 182 ? 12.677 10.096 -21.598 1.00 85.81 182 PRO A C 1
ATOM 1409 O O . PRO A 1 182 ? 12.712 9.153 -20.801 1.00 85.81 182 PRO A O 1
ATOM 1412 N N . PRO A 1 183 ? 12.873 9.894 -22.918 1.00 86.94 183 PRO A N 1
ATOM 1413 C CA . PRO A 1 183 ? 13.003 8.557 -23.508 1.00 86.94 183 PRO A CA 1
ATOM 1414 C C . PRO A 1 183 ? 14.088 7.689 -22.858 1.00 86.94 183 PRO A C 1
ATOM 1416 O O . PRO A 1 183 ? 13.944 6.473 -22.767 1.00 86.94 183 PRO A O 1
ATOM 1419 N N . ALA A 1 184 ? 15.165 8.314 -22.374 1.00 84.94 184 ALA A N 1
ATOM 1420 C CA . ALA A 1 184 ? 16.233 7.631 -21.650 1.00 84.94 184 ALA A CA 1
ATOM 1421 C C . ALA A 1 184 ? 15.742 6.986 -20.343 1.00 84.94 184 ALA A C 1
ATOM 1423 O O . ALA A 1 184 ? 16.159 5.880 -20.013 1.00 84.94 184 ALA A O 1
ATOM 1424 N N . CYS A 1 185 ? 14.833 7.653 -19.630 1.00 86.88 185 CYS A N 1
ATOM 1425 C CA . CYS A 1 185 ? 14.260 7.165 -18.381 1.00 86.88 185 CYS A CA 1
ATOM 1426 C C . CYS A 1 185 ? 13.303 5.994 -18.645 1.00 86.88 185 CYS A C 1
ATOM 1428 O O . CYS A 1 185 ? 13.439 4.933 -18.046 1.00 86.88 185 CYS A O 1
ATOM 1430 N N . GLN A 1 186 ? 12.441 6.116 -19.659 1.00 87.50 186 GLN A N 1
ATOM 1431 C CA . GLN A 1 186 ? 11.574 5.013 -20.091 1.00 87.50 186 GLN A CA 1
ATOM 1432 C C . GLN A 1 186 ? 12.382 3.787 -20.551 1.00 87.50 186 GLN A C 1
ATOM 1434 O O . GLN A 1 186 ? 12.010 2.645 -20.279 1.00 87.50 186 GLN A O 1
ATOM 1439 N N . ALA A 1 187 ? 13.500 4.002 -21.253 1.00 88.44 187 ALA A N 1
ATOM 1440 C CA . ALA A 1 187 ? 14.391 2.924 -21.674 1.00 88.44 187 ALA A CA 1
ATOM 1441 C C . ALA A 1 187 ? 15.080 2.240 -20.480 1.00 88.44 187 ALA A C 1
ATOM 1443 O O . ALA A 1 187 ? 15.190 1.013 -20.469 1.00 88.44 187 ALA A O 1
ATOM 1444 N N . ALA A 1 188 ? 15.511 3.013 -19.478 1.00 88.88 188 ALA A N 1
ATOM 1445 C CA . ALA A 1 188 ? 16.095 2.486 -18.247 1.00 88.88 188 ALA A CA 1
ATOM 1446 C C . ALA A 1 188 ? 15.088 1.629 -17.467 1.00 88.88 188 ALA A C 1
ATOM 1448 O O . ALA A 1 188 ? 15.404 0.489 -17.127 1.00 88.88 188 ALA A O 1
ATOM 1449 N N . LEU A 1 189 ? 13.856 2.113 -17.295 1.00 90.56 189 LEU A N 1
ATOM 1450 C CA . LEU A 1 189 ? 12.789 1.370 -16.630 1.00 90.56 189 LEU A CA 1
ATOM 1451 C C . LEU A 1 189 ? 12.424 0.081 -17.383 1.00 90.56 189 LEU A C 1
ATOM 1453 O O . LEU A 1 189 ? 12.330 -0.984 -16.777 1.00 90.56 189 LEU A O 1
ATOM 1457 N N . LYS A 1 190 ? 12.294 0.124 -18.715 1.00 91.38 190 LYS A N 1
ATOM 1458 C CA . LYS A 1 190 ? 12.058 -1.089 -19.524 1.00 91.38 190 LYS A CA 1
ATOM 1459 C C . LYS A 1 190 ? 13.177 -2.113 -19.366 1.00 91.38 190 LYS A C 1
ATOM 1461 O O . LYS A 1 190 ? 12.902 -3.308 -19.271 1.00 91.38 190 LYS A O 1
ATOM 1466 N N . LYS A 1 191 ? 14.430 -1.653 -19.330 1.00 93.00 191 LYS A N 1
ATOM 1467 C CA . LYS A 1 191 ? 15.581 -2.522 -19.079 1.00 93.00 191 LYS A CA 1
ATOM 1468 C C . LYS A 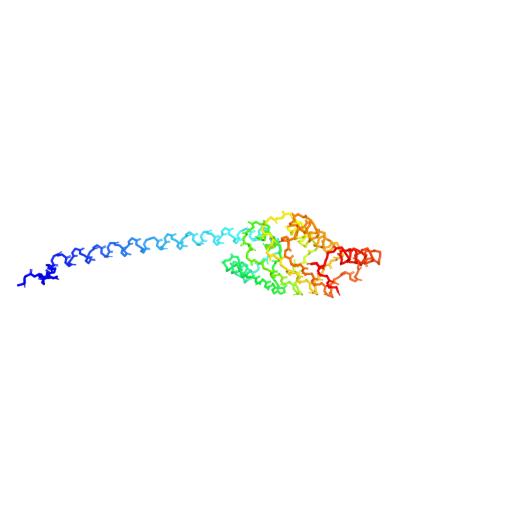1 191 ? 15.504 -3.141 -17.681 1.00 93.00 191 LYS A C 1
ATOM 1470 O O . LYS A 1 191 ? 15.643 -4.353 -17.566 1.00 93.00 191 LYS A O 1
ATOM 1475 N N . LEU A 1 192 ? 15.218 -2.341 -16.652 1.00 92.38 192 LEU A N 1
ATOM 1476 C CA . LEU A 1 192 ? 15.035 -2.822 -15.281 1.00 92.38 192 LEU A CA 1
ATOM 1477 C C . LEU A 1 192 ? 13.948 -3.905 -15.211 1.00 92.38 192 LEU A C 1
ATOM 1479 O O . LEU A 1 192 ? 14.166 -4.952 -14.611 1.00 92.38 192 LEU A O 1
ATOM 1483 N N . ILE A 1 193 ? 12.805 -3.691 -15.863 1.00 92.94 193 ILE A N 1
ATOM 1484 C CA . ILE A 1 193 ? 11.702 -4.661 -15.900 1.00 92.94 193 ILE A CA 1
ATOM 1485 C C . ILE A 1 193 ? 12.127 -5.965 -16.571 1.00 92.94 193 ILE A C 1
ATOM 1487 O O . ILE A 1 193 ? 11.820 -7.040 -16.055 1.00 92.94 193 ILE A O 1
ATOM 1491 N N . ALA A 1 194 ? 12.848 -5.886 -17.692 1.00 92.94 194 ALA A N 1
ATOM 1492 C CA . ALA A 1 194 ? 13.363 -7.065 -18.381 1.00 92.94 194 ALA A CA 1
ATOM 1493 C C . ALA A 1 194 ? 14.343 -7.850 -17.493 1.00 92.94 194 ALA A C 1
ATOM 1495 O O . ALA A 1 194 ? 14.204 -9.066 -17.352 1.00 92.94 194 ALA A O 1
ATOM 1496 N N . ASP A 1 195 ? 15.278 -7.152 -16.843 1.00 94.25 195 ASP A N 1
ATOM 1497 C CA . ASP A 1 195 ? 16.270 -7.751 -15.947 1.00 94.25 195 ASP A CA 1
ATOM 1498 C C . ASP A 1 195 ? 15.598 -8.418 -14.730 1.00 94.25 195 ASP A C 1
ATOM 1500 O O . ASP A 1 195 ? 15.940 -9.544 -14.356 1.00 94.25 195 ASP A O 1
ATOM 1504 N N . VAL A 1 196 ? 14.599 -7.759 -14.132 1.00 94.00 196 VAL A N 1
ATOM 1505 C CA . VAL A 1 196 ? 13.839 -8.288 -12.988 1.00 94.00 196 VAL A CA 1
ATOM 1506 C C . VAL A 1 196 ? 12.999 -9.493 -13.393 1.00 94.00 196 VAL A C 1
ATOM 1508 O O . VAL A 1 196 ? 13.054 -10.509 -12.706 1.00 94.00 196 VAL A O 1
ATOM 1511 N N . SER A 1 197 ? 12.290 -9.425 -14.520 1.00 92.38 197 SER A N 1
ATOM 1512 C CA . SER A 1 197 ? 11.441 -10.523 -15.007 1.00 92.38 197 SER A CA 1
ATOM 1513 C C . SER A 1 197 ? 12.262 -11.758 -15.388 1.00 92.38 197 SER A C 1
ATOM 1515 O O . SER A 1 197 ? 11.831 -12.888 -15.170 1.00 92.38 197 SER A O 1
ATOM 1517 N N . ALA A 1 198 ? 13.476 -11.560 -15.915 1.00 91.88 198 ALA A N 1
ATOM 1518 C CA . ALA A 1 198 ? 14.402 -12.650 -16.211 1.00 91.88 198 ALA A CA 1
ATOM 1519 C C . ALA A 1 198 ? 14.970 -13.305 -14.939 1.00 91.88 198 ALA A C 1
ATOM 1521 O O . ALA A 1 198 ? 15.231 -14.508 -14.926 1.00 91.88 198 ALA A O 1
ATOM 1522 N N . LYS A 1 199 ? 15.176 -12.523 -13.870 1.00 93.19 199 LYS A N 1
ATOM 1523 C CA . LYS A 1 199 ? 15.792 -12.991 -12.619 1.00 93.19 199 LYS A CA 1
ATOM 1524 C C . LYS A 1 199 ? 14.781 -13.537 -11.603 1.00 93.19 199 LYS A C 1
ATOM 1526 O O . LYS A 1 199 ? 15.122 -14.446 -10.847 1.00 93.19 199 LYS A O 1
ATOM 1531 N N . TYR A 1 200 ? 13.561 -13.005 -11.564 1.00 93.12 200 TYR A N 1
ATOM 1532 C CA . TYR A 1 200 ? 12.563 -13.299 -10.534 1.00 93.12 200 TYR A CA 1
ATOM 1533 C C . TYR A 1 200 ? 11.205 -13.644 -11.151 1.00 93.12 200 TYR A C 1
ATOM 1535 O O . TYR A 1 200 ? 10.401 -12.770 -11.451 1.00 93.12 200 TYR A O 1
ATOM 1543 N N . SER A 1 201 ? 10.900 -14.939 -11.247 1.00 90.19 201 SER A N 1
ATOM 1544 C CA . SER A 1 201 ? 9.621 -15.427 -11.787 1.00 90.19 201 SER A CA 1
ATOM 1545 C C . SER A 1 201 ? 8.395 -15.097 -10.927 1.00 90.19 201 SER A C 1
ATOM 1547 O O . SER A 1 201 ? 7.269 -15.250 -11.387 1.00 90.19 201 SER A O 1
ATOM 1549 N N . ASN A 1 202 ? 8.593 -14.677 -9.674 1.00 90.19 202 ASN A N 1
ATOM 1550 C CA . ASN A 1 202 ? 7.517 -14.310 -8.754 1.00 90.19 202 ASN A CA 1
ATOM 1551 C C . ASN A 1 202 ? 7.241 -12.796 -8.716 1.00 90.19 202 ASN A C 1
ATOM 1553 O O . ASN A 1 202 ? 6.446 -12.364 -7.887 1.00 90.19 202 ASN A O 1
ATOM 1557 N N . ILE A 1 203 ? 7.908 -11.994 -9.553 1.00 94.38 203 ILE A N 1
ATOM 1558 C CA . ILE A 1 203 ? 7.648 -10.558 -9.690 1.00 94.38 203 ILE A CA 1
ATOM 1559 C C . ILE A 1 203 ? 7.093 -10.319 -11.093 1.00 94.38 203 ILE A C 1
ATOM 1561 O O . ILE A 1 203 ? 7.762 -10.607 -12.079 1.00 94.38 203 ILE A O 1
ATOM 1565 N N . THR A 1 204 ? 5.872 -9.798 -11.175 1.00 94.75 204 THR A N 1
ATOM 1566 C CA . THR A 1 204 ? 5.198 -9.461 -12.436 1.00 94.75 204 THR A CA 1
ATOM 1567 C C . THR A 1 204 ? 4.999 -7.953 -12.509 1.00 94.75 204 THR A C 1
ATOM 1569 O O . THR A 1 204 ? 4.563 -7.338 -11.537 1.00 94.75 204 THR A O 1
ATOM 1572 N N . ILE A 1 205 ? 5.353 -7.343 -13.639 1.00 94.06 205 ILE A N 1
ATOM 1573 C CA . ILE A 1 205 ? 5.248 -5.896 -13.843 1.00 94.06 205 ILE A CA 1
ATOM 1574 C C . ILE A 1 205 ? 4.534 -5.652 -15.168 1.00 94.06 205 ILE A C 1
ATOM 1576 O O . ILE A 1 205 ? 5.001 -6.092 -16.217 1.00 94.06 205 ILE A O 1
ATOM 1580 N N . GLU A 1 206 ? 3.420 -4.935 -15.105 1.00 90.94 206 GLU A N 1
ATOM 1581 C CA . GLU A 1 206 ? 2.590 -4.560 -16.244 1.00 90.94 206 GLU A CA 1
ATOM 1582 C C . GLU A 1 206 ? 2.512 -3.031 -16.321 1.00 90.94 206 GLU A C 1
ATOM 1584 O O . GLU A 1 206 ? 2.041 -2.383 -15.384 1.00 90.94 206 GLU A O 1
ATOM 1589 N N . LEU A 1 207 ? 3.005 -2.460 -17.425 1.00 85.56 207 LEU A N 1
ATOM 1590 C CA . LEU A 1 207 ? 3.009 -1.021 -17.717 1.00 85.56 207 LEU A CA 1
ATOM 1591 C C . LEU A 1 207 ? 2.066 -0.675 -18.871 1.00 85.56 207 LEU A C 1
ATOM 1593 O O . LEU A 1 207 ? 1.893 -1.538 -19.760 1.00 85.56 207 LEU A O 1
#

Organism: Bodo saltans (NCBI:txid75058)

Foldseek 3Di:
DDDDPPPPPDDPVNVVVVVVVVVVVVVVVVVVVVVVVVVVVVVLVVQVVVCVVQCVPDQDPVLSVVLVVCLVVLDLEDADPQAHAQQSVLVCQLVLSNLSHQYYANANHANDDLVSLLSSLQSLLPGPSNQNHAEYAHENYQHALSSVVSNLNSLVNNCVVCPPNRAAHEYHYHNYNNVVDDPVSVVVSVVSQVVCVVVDVRYYYHD

Secondary structure (DSSP, 8-state):
-----------HHHHHHHHHHHHHHHHHHHHHHHHHHHHHHHHHHHHHHHHHHH--S---HHHHHHHHHHHHH--SEEE--TTS-HHHHHHHHHTTTTTT--EEE-TT-TT--HHHHHHHHHHHHH-STTTT--EEE-TTS---HHHHHHHHHHHHHHHHHHGGGPPPEEEE-TT-GGGGS-HHHHHHHHHHHHHHHHH-TTEEEE-